Protein AF-A0A843C4X5-F1 (afdb_monomer_lite)

Radius of gyration: 27.53 Å; chains: 1; bounding box: 85×37×79 Å

Secondary structure (DSSP, 8-state):
--HHHHHHHHHHHHHHHHHHHHHHHHTT---HHHHHHHHHHTT-HHHHHHHHHHTT-HHHHHHHHTTS-GGGHHHHHHHHHHHH-HHHHHHHHHHHHHHHTTT-HHHHHHHHHHTT-HHHHHHHHHHTT-HHHHHHHHTTS-HHHHHHHHHHHHHHHHHTT-HHHHHHHHHTTT-HHHHHHHHHHHHHHTS--PPP---SSSHHHHHHHHHHHHHHHHHHHHHHHTT-HHHHHHHHHHHHHHH-

Sequence (244 aa):
MDPWLVFLIIFVFVVIVIVIASLRRKGQKKEPRRAVHTYLEHGDYVSAGRMHLQQKKEEEAASLYFQIPPDKKPLYESMILQQLGAQSAQLFWIKTGRRLERSSPEHAKIAYLLAGAHFDAVKMFIDRNNPTDAIEIVKHIQVSHQESTVRRLSQYAFNRGKYTIAADLLRAIGLVDEGDAILAVAAHEFGAIERPEIAATMYDSVGRQDLVGESQEHRGEQALSQGKIEEAKVAFEEAVKAYD

Structure (mmCIF, N/CA/C/O backbone):
data_AF-A0A843C4X5-F1
#
_entry.id   AF-A0A843C4X5-F1
#
loop_
_atom_site.group_PDB
_atom_site.id
_atom_site.type_symbol
_atom_site.label_atom_id
_atom_site.label_alt_id
_atom_site.label_comp_id
_atom_site.label_asym_id
_atom_site.label_entity_id
_atom_site.label_seq_id
_atom_site.pdbx_PDB_ins_code
_atom_site.Cartn_x
_atom_site.Cartn_y
_atom_site.Cartn_z
_atom_site.occupancy
_atom_site.B_iso_or_equiv
_atom_site.auth_seq_id
_atom_site.auth_comp_id
_atom_site.auth_asym_id
_atom_site.auth_atom_id
_atom_site.pdbx_PDB_model_num
ATOM 1 N N . MET A 1 1 ? 59.024 23.882 -46.337 1.00 59.00 1 MET A N 1
ATOM 2 C CA . MET A 1 1 ? 58.139 23.658 -45.175 1.00 59.00 1 MET A CA 1
ATOM 3 C C . MET A 1 1 ? 58.915 22.840 -44.177 1.00 59.00 1 MET A C 1
ATOM 5 O O . MET A 1 1 ? 59.439 21.805 -44.575 1.00 59.00 1 MET A O 1
ATOM 9 N N . ASP A 1 2 ? 59.006 23.297 -42.931 1.00 73.44 2 ASP A N 1
ATOM 10 C CA . ASP A 1 2 ? 59.652 22.502 -41.895 1.00 73.44 2 ASP A CA 1
ATOM 11 C C . ASP A 1 2 ? 58.880 21.195 -41.675 1.00 73.44 2 ASP A C 1
ATOM 13 O O . ASP A 1 2 ? 57.650 21.228 -41.552 1.00 73.44 2 ASP A O 1
ATOM 17 N N . PRO A 1 3 ? 59.565 20.043 -41.587 1.00 78.12 3 PRO A N 1
ATOM 18 C CA . PRO A 1 3 ? 58.923 18.750 -41.341 1.00 78.12 3 PRO A CA 1
ATOM 19 C C . PRO A 1 3 ? 58.103 18.748 -40.041 1.00 78.12 3 PRO A C 1
ATOM 21 O O . PRO A 1 3 ? 57.139 17.996 -39.906 1.00 78.12 3 PRO A O 1
ATOM 24 N N . TRP A 1 4 ? 58.421 19.657 -39.116 1.00 75.88 4 TRP A N 1
ATOM 25 C CA . TRP A 1 4 ? 57.693 19.835 -37.869 1.00 75.88 4 TRP A CA 1
ATOM 26 C C . TRP A 1 4 ? 56.310 20.477 -38.034 1.00 75.88 4 TRP A C 1
ATOM 28 O O . TRP A 1 4 ? 55.356 20.068 -37.374 1.00 75.88 4 TRP A O 1
ATOM 38 N N . LEU A 1 5 ? 56.158 21.395 -38.991 1.00 78.31 5 LEU A N 1
ATOM 39 C CA . LEU A 1 5 ? 54.857 21.975 -39.340 1.00 78.31 5 LEU A CA 1
ATOM 40 C C . LEU A 1 5 ? 53.936 20.939 -39.995 1.00 78.31 5 LEU A C 1
ATOM 42 O O . LEU A 1 5 ? 52.739 20.913 -39.714 1.00 78.31 5 LEU A O 1
ATOM 46 N N . VAL A 1 6 ? 54.491 20.045 -40.819 1.00 79.69 6 VAL A N 1
ATOM 47 C CA . VAL A 1 6 ? 53.726 18.964 -41.463 1.00 79.69 6 VAL A CA 1
ATOM 48 C C . VAL A 1 6 ? 53.195 17.977 -40.419 1.00 79.69 6 VAL A C 1
ATOM 50 O O . VAL A 1 6 ? 52.027 17.593 -40.473 1.00 79.69 6 VAL A O 1
ATOM 53 N N . PHE A 1 7 ? 54.014 17.621 -39.425 1.00 81.12 7 PHE A N 1
ATOM 54 C CA . PHE A 1 7 ? 53.603 16.727 -38.340 1.00 81.12 7 PHE A CA 1
ATOM 55 C C . PHE A 1 7 ? 52.470 17.324 -37.492 1.00 81.12 7 PHE A C 1
ATOM 57 O O . PHE A 1 7 ? 51.500 16.638 -37.168 1.00 81.12 7 PHE A O 1
ATOM 64 N N . LEU A 1 8 ? 52.554 18.622 -37.190 1.00 84.50 8 LEU A N 1
ATOM 65 C CA . LEU A 1 8 ? 51.557 19.330 -36.386 1.00 84.50 8 LEU A CA 1
ATOM 66 C C . LEU A 1 8 ? 50.198 19.405 -37.105 1.00 84.50 8 LEU A C 1
ATOM 68 O O . LEU A 1 8 ? 49.159 19.162 -36.491 1.00 84.50 8 LEU A O 1
ATOM 72 N N . ILE A 1 9 ? 50.200 19.639 -38.422 1.00 84.38 9 ILE A N 1
ATOM 73 C CA . ILE A 1 9 ? 48.978 19.653 -39.243 1.00 84.38 9 ILE A CA 1
ATOM 74 C C . ILE A 1 9 ? 48.317 18.267 -39.279 1.00 84.38 9 ILE A C 1
ATOM 76 O O . ILE A 1 9 ? 47.102 18.162 -39.100 1.00 84.38 9 ILE A O 1
ATOM 80 N N . ILE A 1 10 ? 49.102 17.198 -39.459 1.00 84.75 10 ILE A N 1
ATOM 81 C CA . ILE A 1 10 ? 48.583 15.821 -39.469 1.00 84.75 10 ILE A CA 1
ATOM 82 C C . ILE A 1 10 ? 47.988 15.461 -38.103 1.00 84.75 10 ILE A C 1
ATOM 84 O O . ILE A 1 10 ? 46.895 14.897 -38.037 1.00 84.75 10 ILE A O 1
ATOM 88 N N . PHE A 1 11 ? 48.661 15.826 -37.011 1.00 85.38 11 PHE A N 1
ATOM 89 C CA . PHE A 1 11 ? 48.185 15.546 -35.658 1.00 85.38 11 PHE A CA 1
ATOM 90 C C . PHE A 1 11 ? 46.842 16.229 -35.366 1.00 85.38 11 PHE A C 1
ATOM 92 O O . PHE A 1 11 ? 45.901 15.579 -34.908 1.00 85.38 11 PHE A O 1
ATOM 99 N N . VAL A 1 12 ? 46.711 17.515 -35.705 1.00 85.38 12 VAL A N 1
ATOM 100 C CA . VAL A 1 12 ? 45.454 18.263 -35.540 1.00 85.38 12 VAL A CA 1
ATOM 101 C C . VAL A 1 12 ? 44.333 17.648 -36.381 1.00 85.38 12 VAL A C 1
ATOM 103 O O . VAL A 1 12 ? 43.220 17.473 -35.885 1.00 85.38 12 VAL A O 1
ATOM 106 N N . PHE A 1 13 ? 44.622 17.247 -37.621 1.00 86.38 13 PHE A N 1
ATOM 107 C CA . PHE A 1 13 ? 43.637 16.607 -38.493 1.00 86.38 13 PHE A CA 1
ATOM 108 C C . PHE A 1 13 ? 43.125 15.276 -37.918 1.00 86.38 13 PHE A C 1
ATOM 110 O O . PHE A 1 13 ? 41.916 15.045 -37.875 1.00 86.38 13 PHE A O 1
ATOM 117 N N . VAL A 1 14 ? 44.018 14.425 -37.403 1.00 87.44 14 VAL A N 1
ATOM 118 C CA . VAL A 1 14 ? 43.645 13.140 -36.786 1.00 87.44 14 VAL A CA 1
ATOM 119 C C . VAL A 1 14 ? 42.785 13.350 -35.539 1.00 87.44 14 VAL A C 1
ATOM 121 O O . VAL A 1 14 ? 41.759 12.684 -35.383 1.00 87.44 14 VAL A O 1
ATOM 124 N N . VAL A 1 15 ? 43.141 14.309 -34.679 1.00 83.88 15 VAL A N 1
ATOM 125 C CA . VAL A 1 15 ? 42.349 14.637 -33.482 1.00 83.88 15 VAL A CA 1
ATOM 126 C C . VAL A 1 15 ? 40.949 15.123 -33.866 1.00 83.88 15 VAL A C 1
ATOM 128 O O . VAL A 1 15 ? 39.963 14.667 -33.287 1.00 83.88 15 VAL A O 1
ATOM 131 N N . ILE A 1 16 ? 40.830 15.977 -34.887 1.00 84.69 16 ILE A N 1
ATOM 132 C CA . ILE A 1 16 ? 39.533 16.460 -35.384 1.00 84.69 16 ILE A CA 1
ATOM 133 C C . ILE A 1 16 ? 38.676 15.301 -35.911 1.00 84.69 16 ILE A C 1
ATOM 135 O O . ILE A 1 16 ? 37.493 15.213 -35.576 1.00 84.69 16 ILE A O 1
ATOM 139 N N . VAL A 1 17 ? 39.255 14.369 -36.675 1.00 84.81 17 VAL A N 1
ATOM 140 C CA . VAL A 1 17 ? 38.532 13.189 -37.183 1.00 84.81 17 VAL A CA 1
ATOM 141 C C . VAL A 1 17 ? 38.032 12.303 -36.036 1.00 84.81 17 VAL A C 1
ATOM 143 O O . VAL A 1 17 ? 36.879 11.865 -36.066 1.00 84.81 17 VAL A O 1
ATOM 146 N N . ILE A 1 18 ? 38.841 12.087 -34.993 1.00 80.12 18 ILE A N 1
ATOM 147 C CA . ILE A 1 18 ? 38.445 11.313 -33.803 1.00 80.12 18 ILE A CA 1
ATOM 148 C C . ILE A 1 18 ? 37.297 12.003 -33.053 1.00 80.12 18 ILE A C 1
ATOM 150 O O . ILE A 1 18 ? 36.329 11.343 -32.663 1.00 80.12 18 ILE A O 1
ATOM 154 N N . VAL A 1 19 ? 37.353 13.328 -32.891 1.00 79.00 19 VAL A N 1
ATOM 155 C CA . VAL A 1 19 ? 36.288 14.109 -32.241 1.00 79.00 19 VAL A CA 1
ATOM 156 C C . VAL A 1 19 ? 34.990 14.053 -33.053 1.00 79.00 19 VAL A C 1
ATOM 158 O O . VAL A 1 19 ? 33.928 13.791 -32.488 1.00 79.00 19 VAL A O 1
ATOM 161 N N . ILE A 1 20 ? 35.050 14.206 -34.379 1.00 75.94 20 ILE A N 1
ATOM 162 C CA . ILE A 1 20 ? 33.871 14.117 -35.257 1.00 75.94 20 ILE A CA 1
ATOM 163 C C . ILE A 1 20 ? 33.274 12.700 -35.243 1.00 75.94 20 ILE A C 1
ATOM 165 O O . ILE A 1 20 ? 32.051 12.546 -35.173 1.00 75.94 20 ILE A O 1
ATOM 169 N N . ALA A 1 21 ? 34.108 11.656 -35.258 1.00 70.81 21 ALA A N 1
ATOM 170 C CA . ALA A 1 21 ? 33.658 10.267 -35.160 1.00 70.81 21 ALA A CA 1
ATOM 171 C C . ALA A 1 21 ? 33.003 9.961 -33.798 1.00 70.81 21 ALA A C 1
ATOM 173 O O . ALA A 1 21 ? 31.968 9.289 -33.737 1.00 70.81 21 ALA A O 1
ATOM 174 N N . SER A 1 22 ? 33.558 10.508 -32.712 1.00 64.75 22 SER A N 1
ATOM 175 C CA . SER A 1 22 ? 33.000 10.440 -31.354 1.00 64.75 22 SER A CA 1
ATOM 176 C C . SER A 1 22 ? 31.642 11.148 -31.249 1.00 64.75 22 SER A C 1
ATOM 178 O O . SER A 1 22 ? 30.686 10.595 -30.697 1.00 64.75 22 SER A O 1
ATOM 180 N N . LEU A 1 23 ? 31.509 12.331 -31.858 1.00 62.78 23 LEU A N 1
ATOM 181 C CA . LEU A 1 23 ? 30.259 13.095 -31.888 1.00 62.78 23 LEU A CA 1
ATOM 182 C C . LEU A 1 23 ? 29.176 12.409 -32.736 1.00 62.78 23 LEU A C 1
ATOM 184 O O . LEU A 1 23 ? 28.024 12.341 -32.307 1.00 62.78 23 LEU A O 1
ATOM 188 N N . ARG A 1 24 ? 29.527 11.817 -33.888 1.00 57.19 24 ARG A N 1
ATOM 189 C CA . ARG A 1 24 ? 28.572 11.060 -34.724 1.00 57.19 24 ARG A CA 1
ATOM 190 C C . ARG A 1 24 ? 28.055 9.786 -34.050 1.00 57.19 24 ARG A C 1
ATOM 192 O O . ARG A 1 24 ? 26.882 9.460 -34.217 1.00 57.19 24 ARG A O 1
ATOM 199 N N . ARG A 1 25 ? 28.867 9.096 -33.238 1.00 53.56 25 ARG A N 1
ATOM 200 C CA . ARG A 1 25 ? 28.409 7.923 -32.462 1.00 53.56 25 ARG A CA 1
ATOM 201 C C . ARG A 1 25 ? 27.379 8.271 -31.383 1.00 53.56 25 ARG A C 1
ATOM 203 O O . ARG A 1 25 ? 26.537 7.433 -31.074 1.00 53.56 25 ARG A O 1
ATOM 210 N N . LYS A 1 26 ? 27.378 9.498 -30.846 1.00 51.16 26 LYS A N 1
ATOM 211 C CA . LYS A 1 26 ? 26.357 9.935 -29.873 1.00 51.16 26 LYS A CA 1
ATOM 212 C C . LYS A 1 26 ? 24.967 10.147 -30.495 1.00 51.16 26 LYS A C 1
ATOM 214 O O . LYS A 1 26 ? 23.981 10.085 -29.765 1.00 51.16 26 LYS A O 1
ATOM 219 N N . GLY A 1 27 ? 24.873 10.344 -31.814 1.00 45.62 27 GLY A N 1
ATOM 220 C CA . GLY A 1 27 ? 23.618 10.619 -32.529 1.00 45.62 27 GLY A CA 1
ATOM 221 C C . GLY A 1 27 ? 22.775 9.395 -32.915 1.00 45.62 27 GLY A C 1
ATOM 222 O O . GLY A 1 27 ? 21.656 9.565 -33.382 1.00 45.62 27 GLY A O 1
ATOM 223 N N . GLN A 1 28 ? 23.265 8.164 -32.718 1.00 42.19 28 GLN A N 1
ATOM 224 C CA . GLN A 1 28 ? 22.546 6.923 -33.066 1.00 42.19 28 GLN A CA 1
ATOM 225 C C . GLN A 1 28 ? 21.821 6.257 -31.881 1.00 42.19 28 GLN A C 1
ATOM 227 O O . GLN A 1 28 ? 21.560 5.053 -31.898 1.00 42.19 28 GLN A O 1
ATOM 232 N N . LYS A 1 29 ? 21.436 7.009 -30.844 1.00 48.75 29 LYS A N 1
ATOM 233 C CA . LYS A 1 29 ? 20.440 6.509 -29.883 1.00 48.75 29 LYS A CA 1
ATOM 234 C C . LYS A 1 29 ? 19.069 6.521 -30.565 1.00 48.75 29 LYS A C 1
ATOM 236 O O . LYS A 1 29 ? 18.364 7.523 -30.500 1.00 48.75 29 LYS A O 1
ATOM 241 N N . LYS A 1 30 ? 18.713 5.425 -31.252 1.00 51.03 30 LYS A N 1
ATOM 242 C CA . LYS A 1 30 ? 17.341 5.181 -31.732 1.00 51.03 30 LYS A CA 1
ATOM 243 C C . LYS A 1 30 ? 16.366 5.525 -30.604 1.00 51.03 30 LYS A C 1
ATOM 245 O O . LYS A 1 30 ? 16.549 5.081 -29.472 1.00 51.03 30 LYS A O 1
ATOM 250 N N . GLU A 1 31 ? 15.389 6.368 -30.920 1.00 55.12 31 GLU A N 1
ATOM 251 C CA . GLU A 1 31 ? 14.500 7.010 -29.955 1.00 55.12 31 GLU A CA 1
ATOM 252 C C . GLU A 1 31 ? 13.875 5.990 -28.986 1.00 55.12 31 GLU A C 1
ATOM 254 O O . GLU A 1 31 ? 13.089 5.141 -29.417 1.00 55.12 31 GLU A O 1
ATOM 259 N N . PRO A 1 32 ? 14.148 6.078 -27.672 1.00 58.75 32 PRO A N 1
ATOM 260 C CA . PRO A 1 32 ? 13.646 5.113 -26.694 1.00 58.75 32 PRO A CA 1
ATOM 261 C C . PRO A 1 32 ? 12.110 5.089 -26.598 1.00 58.75 32 PRO A C 1
ATOM 263 O O . PRO A 1 32 ? 11.539 4.103 -26.147 1.00 58.75 32 PRO A O 1
ATOM 266 N N . ARG A 1 33 ? 11.424 6.141 -27.069 1.00 60.81 33 ARG A N 1
ATOM 267 C CA . ARG A 1 33 ? 9.955 6.196 -27.142 1.00 60.81 33 ARG A CA 1
ATOM 268 C C . ARG A 1 33 ? 9.370 5.219 -28.166 1.00 60.81 33 ARG A C 1
ATOM 270 O O . ARG A 1 33 ? 8.339 4.620 -27.884 1.00 60.81 33 ARG A O 1
ATOM 277 N N . ARG A 1 34 ? 10.032 5.020 -29.317 1.00 62.72 34 ARG A N 1
ATOM 278 C CA . ARG A 1 34 ? 9.557 4.071 -30.341 1.00 62.72 34 ARG A CA 1
ATOM 279 C C . ARG A 1 34 ? 9.656 2.629 -29.848 1.00 62.72 34 ARG A C 1
ATOM 281 O O . ARG A 1 34 ? 8.754 1.848 -30.095 1.00 62.72 34 ARG A O 1
ATOM 288 N N . ALA A 1 35 ? 10.707 2.311 -29.092 1.00 72.50 35 ALA A N 1
ATOM 289 C CA . ALA A 1 35 ? 10.921 0.972 -28.553 1.00 72.50 35 ALA A CA 1
ATOM 290 C C . ALA A 1 35 ? 9.865 0.568 -27.507 1.00 72.50 35 ALA A C 1
ATOM 292 O O . ALA A 1 35 ? 9.351 -0.542 -27.578 1.00 72.50 35 ALA A O 1
ATOM 293 N N . VAL A 1 36 ? 9.490 1.467 -26.583 1.00 79.88 36 VAL A N 1
ATOM 294 C CA . VAL A 1 36 ? 8.411 1.195 -25.611 1.00 79.88 36 VAL A CA 1
ATOM 295 C C . VAL A 1 36 ? 7.094 0.910 -26.327 1.00 79.88 36 VAL A C 1
ATOM 297 O O . VAL A 1 36 ? 6.433 -0.071 -26.004 1.00 79.88 36 VAL A O 1
ATOM 300 N N . HIS A 1 37 ? 6.732 1.731 -27.317 1.00 82.44 37 HIS A N 1
ATOM 301 C CA . HIS A 1 37 ? 5.489 1.544 -28.065 1.00 82.44 37 HIS A CA 1
ATOM 302 C C . HIS A 1 37 ? 5.439 0.173 -28.746 1.00 82.44 37 HIS A C 1
ATOM 304 O O . HIS A 1 37 ? 4.457 -0.543 -28.590 1.00 82.44 37 HIS A O 1
ATOM 310 N N . THR A 1 38 ? 6.536 -0.241 -29.385 1.00 84.06 38 THR A N 1
ATOM 311 C CA . THR A 1 38 ? 6.641 -1.569 -29.998 1.00 84.06 38 THR A CA 1
ATOM 312 C C . THR A 1 38 ? 6.465 -2.698 -28.978 1.00 84.06 38 THR A C 1
ATOM 314 O O . THR A 1 38 ? 5.753 -3.654 -29.263 1.00 84.06 38 THR A O 1
ATOM 317 N N . TYR A 1 39 ? 7.052 -2.609 -27.778 1.00 86.94 39 TYR A N 1
ATOM 318 C CA . TYR A 1 39 ? 6.838 -3.633 -26.743 1.00 86.94 39 TYR A CA 1
ATOM 319 C C . TYR A 1 39 ? 5.375 -3.713 -26.297 1.00 86.94 39 TYR A C 1
ATOM 321 O O . TYR A 1 39 ? 4.844 -4.810 -26.133 1.00 86.94 39 TYR A O 1
ATOM 329 N N . LEU A 1 40 ? 4.706 -2.567 -26.155 1.00 87.75 40 LEU A N 1
ATOM 330 C CA . LEU A 1 40 ? 3.290 -2.518 -25.790 1.00 87.75 40 LEU A CA 1
ATOM 331 C C . LEU A 1 40 ? 2.387 -3.100 -26.884 1.00 87.75 40 LEU A C 1
ATOM 333 O O . LEU A 1 40 ? 1.474 -3.854 -26.558 1.00 87.75 40 LEU A O 1
ATOM 337 N N . GLU A 1 41 ? 2.673 -2.831 -28.161 1.00 87.38 41 GLU A N 1
ATOM 338 C CA . GLU A 1 41 ? 1.954 -3.435 -29.297 1.00 87.38 41 GLU A CA 1
ATOM 339 C C . GLU A 1 41 ? 2.046 -4.968 -29.296 1.00 87.38 41 GLU A C 1
ATOM 341 O O . GLU A 1 41 ? 1.084 -5.649 -29.639 1.00 87.38 41 GLU A O 1
ATOM 346 N N . HIS A 1 42 ? 3.183 -5.518 -28.863 1.00 87.88 42 HIS A N 1
ATOM 347 C CA . HIS A 1 42 ? 3.398 -6.965 -28.763 1.00 87.88 42 HIS A CA 1
ATOM 348 C C . HIS A 1 42 ? 2.951 -7.549 -27.409 1.00 87.88 42 HIS A C 1
ATOM 350 O O . HIS A 1 42 ? 3.126 -8.742 -27.159 1.00 87.88 42 HIS A O 1
ATOM 356 N N . GLY A 1 43 ? 2.381 -6.733 -26.515 1.00 86.75 43 GLY A N 1
ATOM 357 C CA . GLY A 1 43 ? 1.940 -7.165 -25.187 1.00 86.75 43 GLY A CA 1
ATOM 358 C C . GLY A 1 43 ? 3.080 -7.584 -24.248 1.00 86.75 43 GLY A C 1
ATOM 359 O O . GLY A 1 43 ? 2.839 -8.364 -23.315 1.00 86.75 43 GLY A O 1
ATOM 360 N N . ASP A 1 44 ? 4.299 -7.092 -24.492 1.00 91.44 44 ASP A N 1
ATOM 361 C CA . ASP A 1 44 ? 5.483 -7.271 -23.648 1.00 91.44 44 ASP A CA 1
ATOM 362 C C . ASP A 1 44 ? 5.601 -6.122 -22.634 1.00 91.44 44 ASP A C 1
ATOM 364 O O . ASP A 1 44 ? 6.418 -5.199 -22.732 1.00 91.44 44 ASP A O 1
ATOM 368 N N . TYR A 1 45 ? 4.738 -6.186 -21.624 1.00 93.06 45 TYR A N 1
ATOM 369 C CA . TYR A 1 45 ? 4.689 -5.197 -20.551 1.00 93.06 45 TYR A CA 1
ATOM 370 C C . TYR A 1 45 ? 5.963 -5.186 -19.701 1.00 93.06 45 TYR A C 1
ATOM 372 O O . TYR A 1 45 ? 6.346 -4.138 -19.190 1.00 93.06 45 TYR A O 1
ATOM 380 N N . VAL A 1 46 ? 6.649 -6.325 -19.563 1.00 92.75 46 VAL A N 1
ATOM 381 C CA . VAL A 1 46 ? 7.857 -6.452 -18.735 1.00 92.75 46 VAL A CA 1
ATOM 382 C C . VAL A 1 46 ? 9.001 -5.644 -19.342 1.00 92.75 46 VAL A C 1
ATOM 384 O O . VAL A 1 46 ? 9.635 -4.848 -18.641 1.00 92.75 46 VAL A O 1
ATOM 387 N N . SER A 1 47 ? 9.236 -5.790 -20.648 1.00 92.00 47 SER A N 1
ATOM 388 C CA . SER A 1 47 ? 10.263 -5.014 -21.349 1.00 92.00 47 SER A CA 1
ATOM 389 C C . SER A 1 47 ? 9.927 -3.525 -21.380 1.00 92.00 47 SER A C 1
ATOM 391 O O . SER A 1 47 ? 10.809 -2.695 -21.136 1.00 92.00 47 SER A O 1
ATOM 393 N N . ALA A 1 48 ? 8.655 -3.172 -21.600 1.00 93.19 48 ALA A N 1
ATOM 394 C CA . ALA A 1 48 ? 8.196 -1.784 -21.541 1.00 93.19 48 ALA A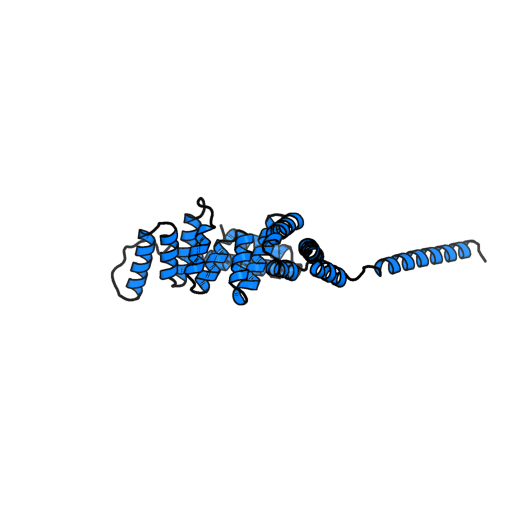 CA 1
ATOM 395 C C . ALA A 1 48 ? 8.430 -1.156 -20.152 1.00 93.19 48 ALA A C 1
ATOM 397 O O . ALA A 1 48 ? 9.032 -0.085 -20.051 1.00 93.19 48 ALA A O 1
ATOM 398 N N . GLY A 1 49 ? 8.037 -1.845 -19.077 1.00 92.75 49 GLY A N 1
ATOM 399 C CA . GLY A 1 49 ? 8.237 -1.390 -17.698 1.00 92.75 49 GLY A CA 1
ATOM 400 C C . GLY A 1 49 ? 9.707 -1.230 -17.330 1.00 92.75 49 GLY A C 1
ATOM 401 O O . GLY A 1 49 ? 10.110 -0.186 -16.816 1.00 92.75 49 GLY A O 1
ATOM 402 N N . ARG A 1 50 ? 10.549 -2.211 -17.682 1.00 93.12 50 ARG A N 1
ATOM 403 C CA . ARG A 1 50 ? 12.004 -2.123 -17.477 1.00 93.12 50 ARG A CA 1
ATOM 404 C C . ARG A 1 50 ? 12.590 -0.904 -18.184 1.00 93.12 50 ARG A C 1
ATOM 406 O O . ARG A 1 50 ? 13.434 -0.205 -17.625 1.00 93.12 50 ARG A O 1
ATOM 413 N N . MET A 1 51 ? 12.131 -0.627 -19.401 1.00 91.62 51 MET A N 1
ATOM 414 C CA . MET A 1 51 ? 12.589 0.518 -20.177 1.00 91.62 51 MET A CA 1
ATOM 415 C C . MET A 1 51 ? 12.145 1.856 -19.563 1.00 91.62 51 MET A C 1
ATOM 417 O O . MET A 1 51 ? 12.917 2.818 -19.596 1.00 91.62 51 MET A O 1
ATOM 421 N N . HIS A 1 52 ? 10.952 1.923 -18.963 1.00 93.06 52 HIS A N 1
ATOM 422 C CA . HIS A 1 52 ? 10.515 3.079 -18.176 1.00 93.06 52 HIS A CA 1
ATOM 423 C C . HIS A 1 52 ? 11.387 3.289 -16.932 1.00 93.06 52 HIS A C 1
ATOM 425 O O . HIS A 1 52 ? 11.901 4.392 -16.732 1.00 93.06 52 HIS A O 1
ATOM 431 N N . LEU A 1 53 ? 11.658 2.236 -16.157 1.00 91.31 53 LEU A N 1
ATOM 432 C CA . LEU A 1 53 ? 12.535 2.328 -14.985 1.00 91.31 53 LEU A CA 1
ATOM 433 C C . LEU A 1 53 ? 13.955 2.786 -15.350 1.00 91.31 53 LEU A C 1
ATOM 435 O O . LEU A 1 53 ? 14.505 3.677 -14.707 1.00 91.31 53 LEU A O 1
ATOM 439 N N . GLN A 1 54 ? 14.531 2.263 -16.437 1.00 89.38 54 GLN A N 1
ATOM 440 C CA . GLN A 1 54 ? 15.844 2.704 -16.935 1.00 89.38 54 GLN A CA 1
ATOM 441 C C . GLN A 1 54 ? 15.866 4.184 -17.349 1.00 89.38 54 GLN A C 1
ATOM 443 O O . GLN A 1 54 ? 16.907 4.837 -17.274 1.00 89.38 54 GLN A O 1
ATOM 448 N N . GLN A 1 55 ? 14.724 4.726 -17.776 1.00 89.12 55 GLN A N 1
ATOM 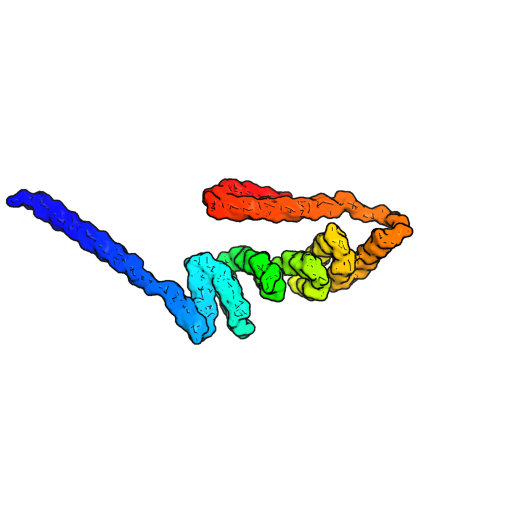449 C CA . GLN A 1 55 ? 14.551 6.145 -18.095 1.00 89.12 55 GLN A CA 1
ATOM 450 C C . GLN A 1 55 ? 14.216 7.007 -16.871 1.00 89.12 55 GLN A C 1
ATOM 452 O O . GLN A 1 55 ? 13.979 8.201 -17.045 1.00 89.12 55 GLN A O 1
ATOM 457 N N . LYS A 1 56 ? 14.190 6.429 -15.659 1.00 87.94 56 LYS A N 1
ATOM 458 C CA . LYS A 1 56 ? 13.723 7.081 -14.423 1.00 87.94 56 LYS A CA 1
ATOM 459 C C . LYS A 1 56 ? 12.283 7.601 -14.525 1.00 87.94 56 LYS A C 1
ATOM 461 O O . LYS A 1 56 ? 11.922 8.601 -13.916 1.00 87.94 56 LYS A O 1
ATOM 466 N N . LYS A 1 57 ? 11.469 6.915 -15.325 1.00 91.25 57 LYS A N 1
ATOM 467 C CA . LYS A 1 57 ? 10.047 7.184 -15.554 1.00 91.25 57 LYS A CA 1
ATOM 468 C C . LYS A 1 57 ? 9.203 6.271 -14.679 1.00 91.25 57 LYS A C 1
ATOM 470 O O . LYS A 1 57 ? 8.548 5.346 -15.155 1.00 91.25 57 LYS A O 1
ATOM 475 N N . GLU A 1 58 ? 9.325 6.472 -13.372 1.00 89.69 58 GLU A N 1
ATOM 476 C CA . GLU A 1 58 ? 8.663 5.628 -12.375 1.00 89.69 58 GLU A CA 1
ATOM 477 C C . GLU A 1 58 ? 7.139 5.752 -12.455 1.00 89.69 58 GLU A C 1
ATOM 479 O O . GLU A 1 58 ? 6.435 4.762 -12.278 1.00 89.69 58 GLU A O 1
ATOM 484 N N . GLU A 1 59 ? 6.618 6.935 -12.790 1.00 92.12 59 GLU A N 1
ATOM 485 C CA . GLU A 1 59 ? 5.174 7.158 -12.902 1.00 92.12 59 GLU A CA 1
ATOM 486 C C . GLU A 1 59 ? 4.568 6.359 -14.054 1.00 92.12 59 GLU A C 1
ATOM 488 O O . GLU A 1 59 ? 3.527 5.721 -13.894 1.00 92.12 59 GLU A O 1
ATOM 493 N N . GLU A 1 60 ? 5.235 6.351 -15.206 1.00 93.56 60 GLU A N 1
ATOM 494 C CA . GLU A 1 60 ? 4.800 5.582 -16.365 1.00 93.56 60 GLU A CA 1
ATOM 495 C C . GLU A 1 60 ? 4.971 4.075 -16.139 1.00 93.56 60 GLU A C 1
ATOM 497 O O . GLU A 1 60 ? 4.086 3.305 -16.509 1.00 93.56 60 GLU A O 1
ATOM 502 N N . ALA A 1 61 ? 6.048 3.647 -15.467 1.00 93.81 61 ALA A N 1
ATOM 503 C CA . ALA A 1 61 ? 6.222 2.250 -15.066 1.00 93.81 61 ALA A CA 1
ATOM 504 C C . ALA A 1 61 ? 5.115 1.786 -14.101 1.00 93.81 61 ALA A C 1
ATOM 506 O O . ALA A 1 61 ? 4.600 0.677 -14.234 1.00 93.81 61 ALA A O 1
ATOM 507 N N . ALA A 1 62 ? 4.724 2.622 -13.141 1.00 94.19 62 ALA A N 1
ATOM 508 C CA . ALA A 1 62 ? 3.649 2.305 -12.207 1.00 94.19 62 ALA A CA 1
ATOM 509 C C . ALA A 1 62 ? 2.285 2.283 -12.906 1.00 94.19 62 ALA A C 1
ATOM 511 O O . ALA A 1 62 ? 1.500 1.355 -12.726 1.00 94.19 62 ALA A O 1
ATOM 512 N N . SER A 1 63 ? 2.023 3.273 -13.763 1.00 93.88 63 SER A N 1
ATOM 513 C CA . SER A 1 63 ? 0.777 3.371 -14.531 1.00 93.88 63 SER A CA 1
ATOM 514 C C . SER A 1 63 ? 0.579 2.173 -15.455 1.00 93.88 63 SER A C 1
ATOM 516 O O . SER A 1 63 ? -0.553 1.726 -15.647 1.00 93.88 63 SER A O 1
ATOM 518 N N . LEU A 1 64 ? 1.676 1.627 -15.992 1.00 94.69 64 LEU A N 1
ATOM 519 C CA . LEU A 1 64 ? 1.633 0.455 -16.851 1.00 94.69 64 LEU A CA 1
ATOM 520 C C . LEU A 1 64 ? 1.011 -0.747 -16.140 1.00 94.69 64 LEU A C 1
ATOM 522 O O . LEU A 1 64 ? 0.198 -1.427 -16.750 1.00 94.69 64 LEU A O 1
ATOM 526 N N . TYR A 1 65 ? 1.323 -0.967 -14.857 1.00 96.56 65 TYR A N 1
ATOM 527 C CA . TYR A 1 65 ? 0.846 -2.114 -14.075 1.00 96.56 65 TYR A CA 1
ATOM 528 C C . TYR A 1 65 ? -0.684 -2.261 -14.073 1.00 96.56 65 TYR A C 1
ATOM 530 O O . TYR A 1 65 ? -1.212 -3.368 -14.188 1.00 96.56 65 TYR A O 1
ATOM 538 N N . PHE A 1 66 ? -1.407 -1.142 -14.012 1.00 95.12 66 PHE A N 1
ATOM 539 C CA . PHE A 1 66 ? -2.872 -1.133 -14.010 1.00 95.12 66 PHE A CA 1
ATOM 540 C C . PHE A 1 66 ? -3.490 -1.446 -15.381 1.00 95.12 66 PHE A C 1
ATOM 542 O O . PHE A 1 66 ? -4.686 -1.707 -15.465 1.00 95.12 66 PHE A O 1
ATOM 549 N N . GLN A 1 67 ? -2.683 -1.463 -16.444 1.00 92.69 67 GLN A N 1
ATOM 550 C CA . GLN A 1 67 ? -3.085 -1.837 -17.804 1.00 92.69 67 GLN A CA 1
ATOM 551 C C . GLN A 1 67 ? -2.726 -3.296 -18.136 1.00 92.69 67 GLN A C 1
ATOM 553 O O . GLN A 1 67 ? -3.127 -3.806 -19.182 1.00 92.69 67 GLN A O 1
ATOM 558 N N . ILE A 1 68 ? -1.956 -3.970 -17.272 1.00 93.56 68 ILE A N 1
ATOM 559 C CA . ILE A 1 68 ? -1.470 -5.332 -17.508 1.00 93.56 68 ILE A CA 1
ATOM 560 C C . ILE A 1 68 ? -2.595 -6.347 -17.241 1.00 93.56 68 ILE A C 1
ATOM 562 O O . ILE A 1 68 ? -3.231 -6.290 -16.181 1.00 93.56 68 ILE A O 1
ATOM 566 N N . PRO A 1 69 ? -2.805 -7.321 -18.146 1.00 92.94 69 PRO A N 1
ATOM 567 C CA . PRO A 1 69 ? -3.670 -8.471 -17.900 1.00 92.94 69 PRO A CA 1
ATOM 568 C C . PRO A 1 69 ? -3.303 -9.222 -16.604 1.00 92.94 69 PRO A C 1
ATOM 570 O O . PRO A 1 69 ? -2.113 -9.363 -16.307 1.00 92.94 69 PRO A O 1
ATOM 573 N N . PRO A 1 70 ? -4.275 -9.728 -15.819 1.00 92.88 70 PRO A N 1
ATOM 574 C CA . PRO A 1 70 ? -4.004 -10.346 -14.516 1.00 92.88 70 PRO A CA 1
ATOM 575 C C . PRO A 1 70 ? -2.956 -11.469 -14.535 1.00 92.88 70 PRO A C 1
ATOM 577 O O . PRO A 1 70 ? -2.141 -11.556 -13.622 1.00 92.88 70 PRO A O 1
ATOM 580 N N . ASP A 1 71 ? -2.925 -12.279 -15.593 1.00 92.50 71 ASP A N 1
ATOM 581 C CA . ASP A 1 71 ? -1.985 -13.390 -15.791 1.00 92.50 71 ASP A CA 1
ATOM 582 C C . ASP A 1 71 ? -0.522 -12.937 -15.936 1.00 92.50 71 ASP A C 1
ATOM 584 O O . ASP A 1 71 ? 0.401 -13.694 -15.636 1.00 92.50 71 ASP A O 1
ATOM 588 N N . LYS A 1 72 ? -0.293 -11.686 -16.348 1.00 91.19 72 LYS A N 1
ATOM 589 C CA . LYS A 1 72 ? 1.046 -11.118 -16.562 1.00 91.19 72 LYS A CA 1
ATOM 590 C C . LYS A 1 72 ? 1.539 -10.251 -15.399 1.00 91.19 72 LYS A C 1
ATOM 592 O O . LYS A 1 72 ? 2.721 -9.900 -15.373 1.00 91.19 72 LYS A O 1
ATOM 597 N N . LYS A 1 73 ? 0.678 -9.914 -14.432 1.00 94.75 73 LYS A N 1
ATOM 598 C CA . LYS A 1 73 ? 1.032 -9.067 -13.276 1.00 94.75 73 LYS A CA 1
ATOM 599 C C . LYS A 1 73 ? 2.161 -9.644 -12.407 1.00 94.75 73 LYS A C 1
ATOM 601 O O . LYS A 1 73 ? 3.121 -8.905 -12.182 1.00 94.75 73 LYS A O 1
ATOM 606 N N . PRO A 1 74 ? 2.178 -10.947 -12.052 1.00 96.06 74 PRO A N 1
ATOM 607 C CA . PRO A 1 74 ? 3.251 -11.503 -11.219 1.00 96.06 74 PRO A CA 1
ATOM 608 C C . PRO A 1 74 ? 4.647 -11.389 -11.851 1.00 96.06 74 PRO A C 1
ATOM 610 O O . PRO A 1 74 ? 5.644 -11.159 -11.164 1.00 96.06 74 PRO A O 1
ATOM 613 N N . LEU A 1 75 ? 4.734 -11.509 -13.183 1.00 94.56 75 LEU A N 1
ATOM 614 C CA . LEU A 1 75 ? 5.991 -11.328 -13.917 1.00 94.56 75 LEU A CA 1
ATOM 615 C C . LEU A 1 75 ? 6.467 -9.874 -13.863 1.00 94.56 75 LEU A C 1
ATOM 617 O O . LEU A 1 75 ? 7.665 -9.613 -13.742 1.00 94.56 75 LEU A O 1
ATOM 621 N N . TYR A 1 76 ? 5.531 -8.928 -13.931 1.00 95.81 76 TYR A N 1
ATOM 622 C CA . TYR A 1 76 ? 5.836 -7.511 -13.810 1.00 95.81 76 TYR A CA 1
ATOM 623 C C . TYR A 1 76 ? 6.300 -7.149 -12.398 1.00 95.81 76 TYR A C 1
ATOM 625 O O . TYR A 1 76 ? 7.330 -6.500 -12.246 1.00 95.81 76 TYR A O 1
ATOM 633 N N . GLU A 1 77 ? 5.598 -7.620 -11.368 1.00 96.00 77 GLU A N 1
ATOM 634 C CA . GLU A 1 77 ? 5.974 -7.434 -9.960 1.00 96.00 77 GLU A CA 1
ATOM 635 C C . GLU A 1 77 ? 7.375 -7.988 -9.679 1.00 96.00 77 GLU A C 1
ATOM 637 O O . GLU A 1 77 ? 8.219 -7.299 -9.104 1.00 96.00 77 GLU A O 1
ATOM 642 N N . SER A 1 78 ? 7.659 -9.195 -10.179 1.00 95.31 78 SER A N 1
ATOM 643 C CA . SER A 1 78 ? 8.986 -9.814 -10.084 1.00 95.31 78 SER A CA 1
ATOM 644 C C . SER A 1 78 ? 10.058 -8.967 -10.771 1.00 95.31 78 SER A C 1
ATOM 646 O O . SER A 1 78 ? 11.162 -8.823 -10.250 1.00 95.31 78 SER A O 1
ATOM 648 N N . MET A 1 79 ? 9.742 -8.371 -11.925 1.00 96.19 79 MET A N 1
ATOM 649 C CA . MET A 1 79 ? 10.656 -7.468 -12.626 1.00 96.19 79 MET A CA 1
ATOM 650 C C . MET A 1 79 ? 10.934 -6.194 -11.822 1.00 96.19 79 MET A C 1
ATOM 652 O O . MET A 1 79 ? 12.100 -5.816 -11.711 1.00 96.19 79 MET A O 1
ATOM 656 N N . ILE A 1 80 ? 9.914 -5.562 -11.228 1.00 95.31 80 ILE A N 1
ATOM 657 C CA . ILE A 1 80 ? 10.096 -4.387 -10.360 1.00 95.31 80 ILE A CA 1
ATOM 658 C C . ILE A 1 80 ? 11.024 -4.741 -9.190 1.00 95.31 80 ILE A C 1
ATOM 660 O O . ILE A 1 80 ? 11.998 -4.029 -8.936 1.00 95.31 80 ILE A O 1
ATOM 664 N N . LEU A 1 81 ? 10.773 -5.878 -8.533 1.00 93.38 81 LEU A N 1
ATOM 665 C CA . LEU A 1 81 ? 11.582 -6.356 -7.413 1.00 93.38 81 LEU A CA 1
ATOM 666 C C . LEU A 1 81 ? 13.041 -6.614 -7.818 1.00 93.38 81 LEU A C 1
ATOM 668 O O . LEU A 1 81 ? 13.956 -6.192 -7.115 1.00 93.38 81 LEU A O 1
ATOM 672 N N . GLN A 1 82 ? 13.273 -7.269 -8.957 1.00 93.44 82 GLN A N 1
ATOM 673 C CA . GLN A 1 82 ? 14.621 -7.550 -9.466 1.00 93.44 82 GLN A CA 1
ATOM 674 C C . GLN A 1 82 ? 15.373 -6.281 -9.882 1.00 93.44 82 GLN A C 1
ATOM 676 O O . GLN A 1 82 ? 16.583 -6.193 -9.688 1.00 93.44 82 GLN A O 1
ATOM 681 N N . GLN A 1 83 ? 14.676 -5.311 -10.475 1.00 92.00 83 GLN A N 1
ATOM 682 C CA . GLN A 1 83 ? 15.297 -4.112 -11.032 1.00 92.00 83 GLN A CA 1
ATOM 683 C C . GLN A 1 83 ? 15.625 -3.065 -9.960 1.00 92.00 83 GLN A C 1
ATOM 685 O O . GLN A 1 83 ? 16.612 -2.343 -10.109 1.00 92.00 83 GLN A O 1
ATOM 690 N N . LEU A 1 84 ? 14.795 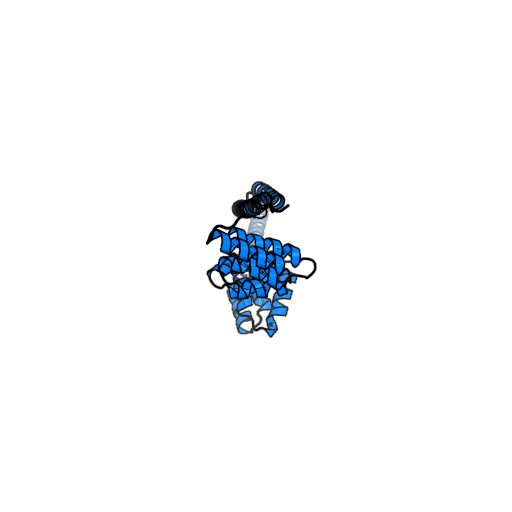-2.958 -8.917 1.00 88.44 84 LEU A N 1
ATOM 691 C CA . LEU A 1 84 ? 14.919 -1.936 -7.872 1.00 88.44 84 LEU A CA 1
ATOM 692 C C . LEU A 1 84 ? 15.458 -2.492 -6.542 1.00 88.44 84 LEU A C 1
ATOM 694 O O . LEU A 1 84 ? 16.045 -1.744 -5.760 1.00 88.44 84 LEU A O 1
ATOM 698 N N . GLY A 1 85 ? 15.284 -3.790 -6.285 1.00 88.75 85 GLY A N 1
ATOM 699 C CA . GLY A 1 85 ? 15.493 -4.407 -4.974 1.00 88.75 85 GLY A CA 1
ATOM 700 C C . GLY A 1 85 ? 14.287 -4.227 -4.044 1.00 88.75 85 GLY A C 1
ATOM 701 O O . GLY A 1 85 ? 13.428 -3.381 -4.281 1.00 88.75 85 GLY A O 1
ATOM 702 N N . ALA A 1 86 ? 14.218 -5.023 -2.971 1.00 84.19 86 ALA A N 1
ATOM 703 C CA . ALA A 1 86 ? 13.049 -5.098 -2.083 1.00 84.19 86 ALA A CA 1
ATOM 704 C C . ALA A 1 86 ? 12.624 -3.743 -1.493 1.00 84.19 86 ALA A C 1
ATOM 706 O O . ALA A 1 86 ? 11.470 -3.347 -1.637 1.00 84.19 86 ALA A O 1
ATOM 707 N N . GLN A 1 87 ? 13.560 -3.004 -0.893 1.00 83.12 87 GLN A N 1
ATOM 708 C CA . GLN A 1 87 ? 13.264 -1.718 -0.251 1.00 83.12 87 GLN A CA 1
ATOM 709 C C . GLN A 1 87 ? 12.817 -0.653 -1.262 1.00 83.12 87 GLN A C 1
ATOM 711 O O . GLN A 1 87 ? 11.827 0.043 -1.052 1.00 83.12 87 GLN A O 1
ATOM 716 N N . SER A 1 88 ? 13.503 -0.544 -2.399 1.00 83.88 88 SER A N 1
ATOM 717 C CA . SER A 1 88 ? 13.159 0.450 -3.419 1.00 83.88 88 SER A CA 1
ATOM 718 C C . SER A 1 88 ? 11.868 0.091 -4.162 1.00 83.88 88 SER A C 1
ATOM 720 O O . SER A 1 88 ? 11.123 0.989 -4.538 1.00 83.88 88 SER A O 1
ATOM 722 N N . ALA A 1 89 ? 11.570 -1.201 -4.347 1.00 87.88 89 ALA A N 1
ATOM 723 C CA . ALA A 1 89 ? 10.292 -1.665 -4.889 1.00 87.88 89 ALA A CA 1
ATOM 724 C C . ALA A 1 89 ? 9.130 -1.347 -3.937 1.00 87.88 89 ALA A C 1
ATOM 726 O O . ALA A 1 89 ? 8.084 -0.878 -4.380 1.00 87.88 89 ALA A O 1
ATOM 727 N N . GLN A 1 90 ? 9.329 -1.529 -2.629 1.00 89.31 90 GLN A N 1
ATOM 728 C CA . GLN A 1 90 ? 8.361 -1.110 -1.619 1.00 89.31 90 GLN A CA 1
ATOM 729 C C . GLN A 1 90 ? 8.099 0.402 -1.699 1.00 89.31 90 GLN A C 1
ATOM 731 O O . GLN A 1 90 ? 6.954 0.823 -1.849 1.00 89.31 90 GLN A O 1
ATOM 736 N N . LEU A 1 91 ? 9.148 1.229 -1.689 1.00 87.38 91 LEU A N 1
ATOM 737 C CA . LEU A 1 91 ? 9.000 2.685 -1.803 1.00 87.38 91 LEU A CA 1
ATOM 738 C C . LEU A 1 91 ? 8.339 3.112 -3.122 1.00 87.38 91 LEU A C 1
ATOM 740 O O . LEU A 1 91 ? 7.508 4.020 -3.129 1.00 87.38 91 LEU A O 1
ATOM 744 N N . PHE A 1 92 ? 8.670 2.448 -4.229 1.00 90.69 92 PHE A N 1
ATOM 745 C CA . PHE A 1 92 ? 8.046 2.671 -5.533 1.00 90.69 92 PHE A CA 1
ATOM 746 C C . PHE A 1 92 ? 6.520 2.486 -5.473 1.00 90.69 92 PHE A C 1
ATOM 748 O O . PHE A 1 92 ? 5.763 3.332 -5.964 1.00 90.69 92 PHE A O 1
ATOM 755 N N . TRP A 1 93 ? 6.055 1.421 -4.817 1.00 93.81 93 TRP A N 1
ATOM 756 C CA . TRP A 1 93 ? 4.629 1.148 -4.660 1.00 93.81 93 TRP A CA 1
ATOM 757 C C . TRP A 1 93 ? 3.941 2.077 -3.651 1.00 93.81 93 TRP A C 1
ATOM 759 O O . TRP A 1 93 ? 2.848 2.556 -3.945 1.00 93.81 93 TRP A O 1
ATOM 769 N N . ILE A 1 94 ? 4.592 2.440 -2.537 1.00 89.25 94 ILE A N 1
ATOM 770 C CA . ILE A 1 94 ? 4.070 3.443 -1.582 1.00 89.25 94 ILE A CA 1
ATOM 771 C C . ILE A 1 94 ? 3.855 4.791 -2.279 1.00 89.25 94 ILE A C 1
ATOM 773 O O . ILE A 1 94 ? 2.777 5.379 -2.186 1.00 89.25 94 ILE A O 1
ATOM 777 N N . LYS A 1 95 ? 4.851 5.272 -3.035 1.00 89.62 95 LYS A N 1
ATOM 778 C CA . LYS A 1 95 ? 4.750 6.536 -3.788 1.00 89.62 95 LYS A CA 1
ATOM 779 C C . LYS A 1 95 ? 3.638 6.493 -4.831 1.00 89.62 95 LYS A C 1
ATOM 781 O O . LYS A 1 95 ? 2.922 7.476 -5.022 1.00 89.62 95 LYS A O 1
ATOM 786 N N . THR A 1 96 ? 3.477 5.346 -5.486 1.00 93.00 96 THR A N 1
ATOM 787 C CA . THR A 1 96 ? 2.373 5.110 -6.421 1.00 93.00 96 THR A CA 1
ATOM 788 C C . THR A 1 96 ? 1.021 5.185 -5.711 1.00 93.00 96 THR A C 1
ATOM 790 O O . THR A 1 96 ? 0.129 5.875 -6.203 1.00 93.00 96 THR A O 1
ATOM 793 N N . GLY A 1 97 ? 0.888 4.546 -4.543 1.00 92.94 97 GLY A N 1
ATOM 794 C CA . GLY A 1 97 ? -0.297 4.619 -3.687 1.00 92.94 97 GLY A CA 1
ATOM 795 C C . GLY A 1 97 ? -0.663 6.059 -3.341 1.00 92.94 97 GLY A C 1
ATOM 796 O O . GLY A 1 97 ? -1.737 6.518 -3.732 1.00 92.94 97 GLY A O 1
ATOM 797 N N . ARG A 1 98 ? 0.278 6.806 -2.743 1.00 91.19 98 ARG A N 1
ATOM 798 C CA . ARG A 1 98 ? 0.114 8.223 -2.354 1.00 91.19 98 ARG A CA 1
ATOM 799 C C . ARG A 1 98 ? -0.358 9.105 -3.519 1.00 91.19 98 ARG A C 1
ATOM 801 O O . ARG A 1 98 ? -1.252 9.933 -3.355 1.00 91.19 98 ARG A O 1
ATOM 808 N N . ARG A 1 99 ? 0.201 8.919 -4.725 1.00 93.12 99 ARG A N 1
ATOM 809 C CA . ARG A 1 99 ? -0.197 9.686 -5.925 1.00 93.12 99 ARG A CA 1
ATOM 810 C C . ARG A 1 99 ? -1.638 9.391 -6.350 1.00 93.12 99 ARG A C 1
ATOM 812 O O . ARG A 1 99 ? -2.337 10.288 -6.822 1.00 93.12 99 ARG A O 1
ATOM 819 N N . LEU A 1 100 ? -2.062 8.135 -6.230 1.00 95.25 100 LEU A N 1
ATOM 820 C CA . LEU A 1 100 ? -3.344 7.664 -6.746 1.00 95.25 100 LEU A CA 1
ATOM 821 C C . LEU A 1 100 ? -4.494 7.808 -5.757 1.00 95.25 100 LEU A C 1
ATOM 823 O O . LEU A 1 100 ? -5.636 7.712 -6.195 1.00 95.25 100 LEU A O 1
ATOM 827 N N . GLU A 1 101 ? -4.240 8.084 -4.474 1.00 93.25 101 GLU A N 1
ATOM 828 C CA . GLU A 1 101 ? -5.298 8.116 -3.458 1.00 93.25 101 GLU A CA 1
ATOM 829 C C . GLU A 1 101 ? -6.492 8.952 -3.915 1.00 93.25 101 GLU A C 1
ATOM 831 O O . GLU A 1 101 ? -7.629 8.488 -3.909 1.00 93.25 101 GLU A O 1
ATOM 836 N N . ARG A 1 102 ? -6.254 10.193 -4.351 1.00 89.94 102 ARG A N 1
ATOM 837 C CA . ARG A 1 102 ? -7.322 11.139 -4.713 1.00 89.94 102 ARG A CA 1
ATOM 838 C C . ARG A 1 102 ? -8.042 10.779 -6.011 1.00 89.94 102 ARG A C 1
ATOM 840 O O . ARG A 1 102 ? -9.244 11.006 -6.091 1.00 89.94 102 ARG A O 1
ATOM 847 N N . SER A 1 103 ? -7.330 10.254 -7.004 1.00 93.88 103 SER A N 1
ATOM 848 C CA . SER A 1 103 ? -7.864 10.023 -8.351 1.00 93.88 103 SER A CA 1
ATOM 849 C C . SER A 1 103 ? -8.441 8.622 -8.544 1.00 93.88 103 SER A C 1
ATOM 851 O O . SER A 1 103 ? -9.423 8.462 -9.263 1.00 93.88 103 SER A O 1
ATOM 853 N N . SER A 1 104 ? -7.847 7.607 -7.917 1.00 95.44 104 SER A N 1
ATOM 854 C CA . SER A 1 104 ? -8.246 6.208 -8.044 1.00 95.44 104 SER A CA 1
ATOM 855 C C . SER A 1 104 ? -7.935 5.431 -6.754 1.00 95.44 104 SER A C 1
ATOM 857 O O . SER A 1 104 ? -6.879 4.800 -6.644 1.00 95.44 104 SER A O 1
ATOM 859 N N . PRO A 1 105 ? -8.856 5.447 -5.769 1.00 94.56 105 PRO A N 1
ATOM 860 C CA . PRO A 1 105 ? -8.664 4.783 -4.476 1.00 94.56 105 PRO A CA 1
ATOM 861 C C . PRO A 1 105 ? -8.426 3.276 -4.599 1.00 94.56 105 PRO A C 1
ATOM 863 O O . PRO A 1 105 ? -7.588 2.731 -3.889 1.00 94.56 105 PRO A O 1
ATOM 866 N N . GLU A 1 106 ? -9.090 2.609 -5.545 1.00 95.62 106 GLU A N 1
ATOM 867 C CA . GLU A 1 106 ? -8.886 1.177 -5.790 1.00 95.62 106 GLU A CA 1
ATOM 868 C C . GLU A 1 106 ? -7.473 0.871 -6.299 1.00 95.62 106 GLU A C 1
ATOM 870 O O . GLU A 1 106 ? -6.836 -0.083 -5.855 1.00 95.62 106 GLU A O 1
ATOM 875 N N . HIS A 1 107 ? -6.930 1.702 -7.194 1.00 96.56 107 HIS A N 1
ATOM 876 C CA . HIS A 1 107 ? -5.549 1.537 -7.645 1.00 96.56 107 HIS A CA 1
ATOM 877 C C . HIS A 1 107 ? -4.541 1.891 -6.546 1.00 96.56 107 HIS A C 1
ATOM 879 O O . HIS A 1 107 ? -3.515 1.219 -6.429 1.00 96.56 107 HIS A O 1
ATOM 885 N N . ALA A 1 108 ? -4.840 2.892 -5.713 1.00 96.81 108 ALA A N 1
ATOM 886 C CA . ALA A 1 108 ? -4.026 3.220 -4.548 1.00 96.81 108 ALA A CA 1
ATOM 887 C C . ALA A 1 108 ? -3.989 2.064 -3.534 1.00 96.81 108 ALA A C 1
ATOM 889 O O . ALA A 1 108 ? -2.904 1.685 -3.094 1.00 96.81 108 ALA A O 1
ATOM 890 N N . LYS A 1 109 ? -5.144 1.441 -3.247 1.00 96.81 109 LYS A N 1
ATOM 891 C CA . LYS A 1 109 ? -5.260 0.224 -2.425 1.00 96.81 109 LYS A CA 1
ATOM 892 C C . LYS A 1 109 ? -4.325 -0.866 -2.941 1.00 96.81 109 LYS A C 1
ATOM 894 O O . LYS A 1 109 ? -3.490 -1.360 -2.191 1.00 96.81 109 LYS A O 1
ATOM 899 N N . ILE A 1 110 ? -4.416 -1.195 -4.231 1.00 96.88 110 ILE A N 1
ATOM 900 C CA . ILE A 1 110 ? -3.566 -2.219 -4.856 1.00 96.88 110 ILE A CA 1
ATOM 901 C C . ILE A 1 110 ? -2.079 -1.870 -4.705 1.00 96.88 110 ILE A C 1
ATOM 903 O O . ILE A 1 110 ? -1.290 -2.737 -4.338 1.00 96.88 110 ILE A O 1
ATOM 907 N N . ALA A 1 111 ? -1.690 -0.618 -4.956 1.00 96.31 111 ALA A N 1
ATOM 908 C CA . ALA A 1 111 ? -0.301 -0.191 -4.823 1.00 96.31 111 ALA A CA 1
ATOM 909 C C . ALA A 1 111 ? 0.211 -0.341 -3.380 1.00 96.31 111 ALA A C 1
ATOM 911 O O . ALA A 1 111 ? 1.272 -0.922 -3.170 1.00 96.31 111 ALA A O 1
ATOM 912 N N . TYR A 1 112 ? -0.549 0.090 -2.374 1.00 95.62 112 TYR A N 1
ATOM 913 C CA . TYR A 1 112 ? -0.143 -0.093 -0.980 1.00 95.62 112 TYR A CA 1
ATOM 914 C C . TYR A 1 112 ? -0.028 -1.567 -0.579 1.00 95.62 112 TYR A C 1
ATOM 916 O O . TYR A 1 112 ? 0.923 -1.933 0.113 1.00 95.62 112 TYR A O 1
ATOM 924 N N . LEU A 1 113 ? -0.935 -2.425 -1.056 1.00 94.88 113 LEU A N 1
ATOM 925 C CA . LEU A 1 113 ? -0.864 -3.869 -0.811 1.00 94.88 113 LEU A CA 1
ATOM 926 C C . LEU A 1 113 ? 0.382 -4.500 -1.449 1.00 94.88 113 LEU A C 1
ATOM 928 O O . LEU A 1 113 ? 1.055 -5.293 -0.795 1.00 94.88 113 LEU A O 1
ATOM 932 N N . LEU A 1 114 ? 0.754 -4.101 -2.671 1.00 93.88 114 LEU A N 1
ATOM 933 C CA . LEU A 1 114 ? 2.011 -4.531 -3.307 1.00 93.88 114 LEU A CA 1
ATOM 934 C C . LEU A 1 114 ? 3.250 -4.100 -2.515 1.00 93.88 114 LEU A C 1
ATOM 936 O O . LEU A 1 114 ? 4.272 -4.783 -2.532 1.00 93.88 114 LEU A O 1
ATOM 940 N N . ALA A 1 115 ? 3.160 -2.973 -1.812 1.00 89.81 115 ALA A N 1
ATOM 941 C CA . ALA A 1 115 ? 4.212 -2.480 -0.933 1.00 89.81 115 ALA A CA 1
ATOM 942 C C . ALA A 1 115 ? 4.222 -3.144 0.458 1.00 89.81 115 ALA A C 1
ATOM 944 O O . ALA A 1 115 ? 5.123 -2.878 1.254 1.00 89.81 115 ALA A O 1
ATOM 945 N N . GLY A 1 116 ? 3.204 -3.938 0.803 1.00 89.25 116 GLY A N 1
ATOM 946 C CA . GLY A 1 116 ? 2.970 -4.388 2.179 1.00 89.25 116 GLY A CA 1
ATOM 947 C C . GLY A 1 116 ? 2.640 -3.247 3.156 1.00 89.25 116 GLY A C 1
ATOM 948 O O . GLY A 1 116 ? 2.685 -3.442 4.371 1.00 89.25 116 GLY A O 1
ATOM 949 N N . ALA A 1 117 ? 2.300 -2.061 2.647 1.00 91.38 117 ALA A N 1
ATOM 950 C CA . ALA A 1 117 ? 1.980 -0.858 3.413 1.00 91.38 117 ALA A CA 1
ATOM 951 C C . ALA A 1 117 ? 0.504 -0.856 3.850 1.00 91.38 117 ALA A C 1
ATOM 953 O O . ALA A 1 117 ? -0.280 0.034 3.522 1.00 91.38 117 ALA A O 1
ATOM 954 N N . HIS A 1 118 ? 0.103 -1.900 4.581 1.00 92.69 118 HIS A N 1
ATOM 955 C CA . HIS A 1 118 ? -1.288 -2.113 4.993 1.00 92.69 118 HIS A CA 1
ATOM 956 C C . HIS A 1 118 ? -1.828 -0.975 5.867 1.00 92.69 118 HIS A C 1
ATOM 958 O O . HIS A 1 118 ? -2.990 -0.607 5.735 1.00 92.69 118 HIS A O 1
ATOM 964 N N . PHE A 1 119 ? -0.988 -0.398 6.733 1.00 90.69 119 PHE A N 1
ATOM 965 C CA . PHE A 1 119 ? -1.382 0.719 7.591 1.00 90.69 119 PHE A CA 1
ATOM 966 C C . PHE A 1 119 ? -1.816 1.935 6.763 1.00 90.69 119 PHE A C 1
ATOM 968 O O . PHE A 1 119 ? -2.909 2.454 6.977 1.00 90.69 119 PHE A O 1
ATOM 975 N N . ASP A 1 120 ? -1.018 2.331 5.767 1.00 90.12 120 ASP A N 1
ATOM 976 C CA . ASP A 1 120 ? -1.337 3.451 4.873 1.00 90.12 120 ASP A CA 1
ATOM 977 C C . ASP A 1 120 ? -2.613 3.186 4.065 1.00 90.12 120 ASP A C 1
ATOM 979 O O . ASP A 1 120 ? -3.475 4.059 3.945 1.00 90.12 120 ASP A O 1
ATOM 983 N N . ALA A 1 121 ? -2.785 1.951 3.582 1.00 94.88 121 ALA A N 1
ATOM 984 C CA . ALA A 1 121 ? -3.990 1.550 2.866 1.00 94.88 121 ALA A CA 1
ATOM 985 C C . ALA A 1 121 ? -5.250 1.696 3.737 1.00 94.88 121 ALA A C 1
ATOM 987 O O . ALA A 1 121 ? -6.235 2.290 3.296 1.00 94.88 121 ALA A O 1
ATOM 988 N N . VAL A 1 122 ? -5.224 1.202 4.983 1.00 96.06 122 VAL A N 1
ATOM 989 C CA . VAL A 1 122 ? -6.362 1.335 5.907 1.00 96.06 122 VAL A CA 1
ATOM 990 C C . VAL A 1 122 ? -6.592 2.803 6.273 1.00 96.06 122 VAL A C 1
ATOM 992 O O . VAL A 1 122 ? -7.731 3.269 6.212 1.00 96.06 122 VAL A O 1
ATOM 995 N N . LYS A 1 123 ? -5.529 3.556 6.590 1.00 95.06 123 LYS A N 1
ATOM 996 C CA . LYS A 1 123 ? -5.574 4.995 6.908 1.00 95.06 123 LYS A CA 1
ATOM 997 C C . LYS A 1 123 ? -6.295 5.788 5.815 1.00 95.06 123 LYS A C 1
ATOM 999 O O . LYS A 1 123 ? -7.191 6.576 6.119 1.00 95.06 123 LYS A O 1
ATOM 1004 N N . MET A 1 124 ? -5.989 5.516 4.545 1.00 95.00 124 MET A N 1
ATOM 1005 C CA . MET A 1 124 ? -6.649 6.150 3.399 1.00 95.00 124 MET A CA 1
ATOM 1006 C C . MET A 1 124 ? -8.172 5.917 3.393 1.00 95.00 124 MET A C 1
ATOM 1008 O O . MET A 1 124 ? -8.940 6.843 3.110 1.00 95.00 124 MET A O 1
ATOM 1012 N N . PHE A 1 125 ? -8.639 4.702 3.694 1.00 96.38 125 PHE A N 1
ATOM 1013 C CA . PHE A 1 125 ? -10.075 4.391 3.708 1.00 96.38 125 PHE A CA 1
ATOM 1014 C C . PHE A 1 125 ? -10.787 4.863 4.976 1.00 96.38 125 PHE A C 1
ATOM 1016 O O . PHE A 1 125 ? -11.935 5.311 4.882 1.00 96.38 125 PHE A O 1
ATOM 1023 N N . ILE A 1 126 ? -10.097 4.886 6.123 1.00 93.75 126 ILE A N 1
ATOM 1024 C CA . ILE A 1 126 ? -10.562 5.611 7.312 1.00 93.75 126 ILE A CA 1
ATOM 1025 C C . ILE A 1 126 ? -10.834 7.057 6.909 1.00 93.75 126 ILE A C 1
ATOM 1027 O O . ILE A 1 126 ? -11.941 7.551 7.114 1.00 93.75 126 ILE A O 1
ATOM 1031 N N . ASP A 1 127 ? -9.876 7.724 6.262 1.00 92.50 127 ASP A N 1
ATOM 1032 C CA . ASP A 1 127 ? -9.973 9.122 5.836 1.00 92.50 127 ASP A CA 1
ATOM 1033 C C . ASP A 1 127 ? -11.153 9.415 4.914 1.00 92.50 127 ASP A C 1
ATOM 1035 O O . ASP A 1 127 ? -11.804 10.452 5.062 1.00 92.50 127 ASP A O 1
ATOM 1039 N N . ARG A 1 128 ? -11.526 8.439 4.092 1.00 92.44 128 ARG A N 1
ATOM 1040 C CA . ARG A 1 128 ? -12.671 8.495 3.173 1.00 92.44 128 ARG A CA 1
ATOM 1041 C C . ARG A 1 128 ? -14.005 8.085 3.779 1.00 92.44 128 ARG A C 1
ATOM 1043 O O . ARG A 1 128 ? -15.003 8.094 3.067 1.00 92.44 128 ARG A O 1
ATOM 1050 N N . ASN A 1 129 ? -14.031 7.739 5.062 1.00 92.19 129 ASN A N 1
ATOM 1051 C CA . ASN A 1 129 ? -15.217 7.226 5.739 1.00 92.19 129 ASN A CA 1
ATOM 1052 C C . ASN A 1 129 ? -15.773 5.952 5.072 1.00 92.19 129 ASN A C 1
ATOM 1054 O O . ASN A 1 129 ? -16.985 5.780 4.955 1.00 92.19 129 ASN A O 1
ATOM 1058 N N . ASN A 1 130 ? -14.876 5.076 4.610 1.00 92.12 130 ASN A N 1
ATOM 1059 C CA . ASN A 1 130 ? -15.217 3.798 3.995 1.00 92.12 130 ASN A CA 1
ATOM 1060 C C . ASN A 1 130 ? -14.778 2.641 4.917 1.00 92.12 130 ASN A C 1
ATOM 1062 O O . ASN A 1 130 ? -13.657 2.140 4.789 1.00 92.12 130 ASN A O 1
ATOM 1066 N N . PRO A 1 131 ? -15.632 2.229 5.873 1.00 90.31 131 PRO A N 1
ATOM 1067 C CA . PRO A 1 131 ? -15.307 1.157 6.812 1.00 90.31 131 PRO A CA 1
ATOM 1068 C C . PRO A 1 131 ? -15.122 -0.199 6.130 1.00 90.31 131 PRO A C 1
ATOM 1070 O O . PRO A 1 131 ? -14.300 -0.989 6.577 1.00 90.31 131 PRO A O 1
ATOM 1073 N N . THR A 1 132 ? -15.859 -0.476 5.051 1.00 93.94 132 THR A N 1
ATOM 1074 C CA . THR A 1 132 ? -15.850 -1.790 4.397 1.00 93.94 132 THR A CA 1
ATOM 1075 C C . THR A 1 132 ? -14.463 -2.138 3.866 1.00 93.94 132 THR A C 1
ATOM 1077 O O . THR A 1 132 ? -13.921 -3.180 4.234 1.00 93.94 132 THR A O 1
ATOM 1080 N N . ASP A 1 133 ? -13.856 -1.244 3.081 1.00 95.06 133 ASP A N 1
ATOM 1081 C CA . ASP A 1 133 ? -12.495 -1.445 2.570 1.00 95.06 133 ASP A CA 1
ATOM 1082 C C . ASP A 1 133 ? -11.446 -1.385 3.691 1.00 95.06 133 ASP A C 1
ATOM 1084 O O . ASP A 1 133 ? -10.509 -2.184 3.709 1.00 95.06 133 ASP A O 1
ATOM 1088 N N . ALA A 1 134 ? -11.612 -0.481 4.667 1.00 94.31 134 ALA A N 1
ATOM 1089 C CA . ALA A 1 134 ? -10.702 -0.372 5.809 1.00 94.31 134 ALA A CA 1
ATOM 1090 C C . ALA A 1 134 ? -10.602 -1.696 6.591 1.00 94.31 134 ALA A C 1
ATOM 1092 O O . ALA A 1 134 ? -9.503 -2.133 6.927 1.00 94.31 134 ALA A O 1
ATOM 1093 N N . ILE A 1 135 ? -11.737 -2.356 6.835 1.00 94.81 135 ILE A N 1
ATOM 1094 C CA . ILE A 1 135 ? -11.818 -3.642 7.539 1.00 94.81 135 ILE A CA 1
ATOM 1095 C C . ILE A 1 135 ? -11.328 -4.794 6.661 1.00 94.81 135 ILE A C 1
ATOM 1097 O O . ILE A 1 135 ? -10.658 -5.702 7.154 1.00 94.81 135 ILE A O 1
ATOM 1101 N N . GLU A 1 136 ? -11.646 -4.790 5.364 1.00 95.00 136 GLU A N 1
ATOM 1102 C CA . GLU A 1 136 ? -11.187 -5.834 4.444 1.00 95.00 136 GLU A CA 1
ATOM 1103 C C . GLU A 1 136 ? -9.656 -5.939 4.447 1.00 95.00 136 GLU A C 1
ATOM 1105 O O . GLU A 1 136 ? -9.109 -7.038 4.574 1.00 95.00 136 GLU A O 1
ATOM 1110 N N . ILE A 1 137 ? -8.970 -4.793 4.400 1.00 94.94 137 ILE A N 1
ATOM 1111 C CA . ILE A 1 137 ? -7.508 -4.729 4.322 1.00 94.94 137 ILE A CA 1
ATOM 1112 C C . ILE A 1 137 ? -6.828 -5.333 5.559 1.00 94.94 137 ILE A C 1
ATOM 1114 O O . ILE A 1 137 ? -5.741 -5.903 5.444 1.00 94.94 137 ILE A O 1
ATOM 1118 N N . VAL A 1 138 ? -7.473 -5.290 6.729 1.00 93.50 138 VAL A N 1
ATOM 1119 C CA . VAL A 1 138 ? -6.940 -5.867 7.977 1.00 93.50 138 VAL A CA 1
ATOM 1120 C C . VAL A 1 138 ? -6.607 -7.356 7.833 1.00 93.50 138 VAL A C 1
ATOM 1122 O O . VAL A 1 138 ? -5.657 -7.838 8.453 1.00 93.50 138 VAL A O 1
ATOM 1125 N N . LYS A 1 139 ? -7.326 -8.084 6.969 1.00 92.12 139 LYS A N 1
ATOM 1126 C CA . LYS A 1 139 ? -7.099 -9.516 6.705 1.00 92.12 139 LYS A CA 1
ATOM 1127 C C . LYS A 1 139 ? -5.759 -9.805 6.025 1.00 92.12 139 LYS A C 1
ATOM 1129 O O . LYS A 1 139 ? -5.288 -10.936 6.079 1.00 92.12 139 LYS A O 1
ATOM 1134 N N . HIS A 1 140 ? -5.157 -8.803 5.386 1.00 91.94 140 HIS A N 1
ATOM 1135 C CA . HIS A 1 140 ? -3.855 -8.926 4.730 1.00 91.94 140 HIS A CA 1
ATOM 1136 C C . HIS A 1 140 ? -2.681 -8.639 5.678 1.00 91.94 140 HIS A C 1
ATOM 1138 O O . HIS A 1 140 ? -1.537 -8.953 5.351 1.00 91.94 140 HIS A O 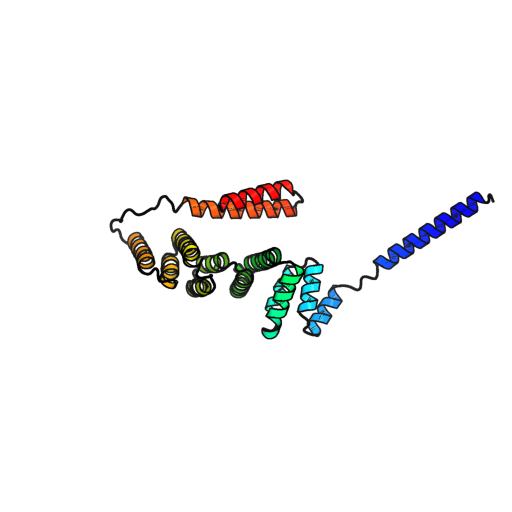1
ATOM 1144 N N . ILE A 1 141 ? -2.944 -8.092 6.870 1.00 91.25 141 ILE A N 1
ATOM 1145 C CA . ILE A 1 141 ? -1.915 -7.863 7.886 1.00 91.25 141 ILE A CA 1
ATOM 1146 C C . ILE A 1 141 ? -1.514 -9.208 8.502 1.00 91.25 141 ILE A C 1
ATOM 1148 O O . ILE A 1 141 ? -2.366 -9.997 8.907 1.00 91.25 141 ILE A O 1
ATOM 1152 N N . GLN A 1 142 ? -0.207 -9.468 8.603 1.00 89.62 142 GLN A N 1
ATOM 1153 C CA . GLN A 1 142 ? 0.307 -10.674 9.255 1.00 89.62 142 GLN A CA 1
ATOM 1154 C C . GLN A 1 142 ? -0.194 -10.774 10.700 1.00 89.62 142 GLN A C 1
ATOM 1156 O O . GLN A 1 142 ? -0.084 -9.809 11.454 1.00 89.62 142 GLN A O 1
ATOM 1161 N N . VAL A 1 143 ? -0.669 -11.957 11.104 1.00 90.88 143 VAL A N 1
ATOM 1162 C CA . VAL A 1 143 ? -1.282 -12.205 12.426 1.00 90.88 143 VAL A CA 1
ATOM 1163 C C . VAL A 1 143 ? -0.393 -11.730 13.583 1.00 90.88 143 VAL A C 1
ATOM 1165 O O . VAL A 1 143 ? -0.892 -11.121 14.523 1.00 90.88 143 VAL A O 1
ATOM 1168 N N . SER A 1 144 ? 0.930 -11.912 13.486 1.00 89.44 144 SER A N 1
ATOM 1169 C CA . SER A 1 144 ? 1.905 -11.468 14.499 1.00 89.44 144 SER A CA 1
ATOM 1170 C C . SER A 1 144 ? 1.937 -9.953 14.731 1.00 89.44 144 SER A C 1
ATOM 1172 O O . SER A 1 144 ? 2.364 -9.508 15.793 1.00 89.44 144 SER A O 1
ATOM 1174 N N . HIS A 1 145 ? 1.509 -9.159 13.750 1.00 86.44 145 HIS A N 1
ATOM 1175 C CA . HIS A 1 145 ? 1.476 -7.695 13.803 1.00 86.44 145 HIS A CA 1
ATOM 1176 C C . HIS A 1 145 ? 0.049 -7.137 13.734 1.00 86.44 145 HIS A C 1
ATOM 1178 O O . HIS A 1 145 ? -0.140 -5.924 13.824 1.00 86.44 145 HIS A O 1
ATOM 1184 N N . GLN A 1 146 ? -0.956 -7.996 13.555 1.00 91.19 146 GLN A N 1
ATOM 1185 C CA . GLN A 1 146 ? -2.322 -7.585 13.258 1.00 91.19 146 GLN A CA 1
ATOM 1186 C C . GLN A 1 146 ? -2.935 -6.811 14.421 1.00 91.19 146 GLN A C 1
ATOM 1188 O O . GLN A 1 146 ? -3.420 -5.703 14.213 1.00 91.19 146 GLN A O 1
ATOM 1193 N N . GLU A 1 147 ? -2.839 -7.333 15.644 1.00 92.19 147 GLU A N 1
ATOM 1194 C CA . GLU A 1 147 ? -3.407 -6.669 16.817 1.00 92.19 147 GLU A CA 1
ATOM 1195 C C . GLU A 1 147 ? -2.801 -5.277 17.046 1.00 92.19 147 GLU A C 1
ATOM 1197 O O . GLU A 1 147 ? -3.528 -4.286 17.121 1.00 92.19 147 GLU A O 1
ATOM 1202 N N . SER A 1 148 ? -1.469 -5.170 17.100 1.00 89.69 148 SER A N 1
ATOM 1203 C CA . SER A 1 148 ? -0.794 -3.890 17.351 1.00 89.69 148 SER A CA 1
ATOM 1204 C C . SER A 1 148 ? -1.077 -2.856 16.256 1.00 89.69 148 SER A C 1
ATOM 1206 O O . SER A 1 148 ? -1.308 -1.684 16.558 1.00 89.69 148 SER A O 1
ATOM 1208 N N . THR A 1 149 ? -1.118 -3.284 14.992 1.00 89.12 149 THR A N 1
ATOM 1209 C CA . THR A 1 149 ? -1.420 -2.412 13.848 1.00 89.12 149 THR A CA 1
ATOM 1210 C C . THR A 1 149 ? -2.869 -1.929 13.883 1.00 89.12 149 THR A C 1
ATOM 1212 O O . THR A 1 149 ? -3.129 -0.737 13.727 1.00 89.12 149 THR A O 1
ATOM 1215 N N . VAL A 1 150 ? -3.821 -2.832 14.131 1.00 94.25 150 VAL A N 1
ATOM 1216 C CA . VAL A 1 150 ? -5.255 -2.512 14.179 1.00 94.25 150 VAL A CA 1
ATOM 1217 C C . VAL A 1 150 ? -5.591 -1.611 15.359 1.00 94.25 150 VAL A C 1
ATOM 1219 O O . VAL A 1 150 ? -6.372 -0.679 15.189 1.00 94.25 150 VAL A O 1
ATOM 1222 N N . ARG A 1 151 ? -4.958 -1.801 16.522 1.00 92.81 151 ARG A N 1
ATOM 1223 C CA . ARG A 1 151 ? -5.096 -0.880 17.662 1.00 92.81 151 ARG A CA 1
ATOM 1224 C C . ARG A 1 151 ? -4.656 0.540 17.302 1.00 92.81 151 ARG A C 1
ATOM 1226 O O . ARG A 1 151 ? -5.381 1.490 17.583 1.00 92.81 151 ARG A O 1
ATOM 1233 N N . ARG A 1 152 ? -3.516 0.699 16.615 1.00 91.12 152 ARG A N 1
ATOM 1234 C CA . ARG A 1 152 ? -3.047 2.015 16.135 1.00 91.12 152 ARG A CA 1
ATOM 1235 C C . ARG A 1 152 ? -4.010 2.636 15.114 1.00 91.12 152 ARG A C 1
ATOM 1237 O O . ARG A 1 152 ? -4.292 3.827 15.194 1.00 91.12 152 ARG A O 1
ATOM 1244 N N . LEU A 1 153 ? -4.555 1.841 14.191 1.00 93.56 153 LEU A N 1
ATOM 1245 C CA . LEU A 1 153 ? -5.537 2.303 13.198 1.00 93.56 153 LEU A CA 1
ATOM 1246 C C . LEU A 1 153 ? -6.884 2.678 13.829 1.00 93.56 153 LEU A C 1
ATOM 1248 O O . LEU A 1 153 ? -7.485 3.683 13.452 1.00 93.56 153 LEU A O 1
ATOM 1252 N N . SER A 1 154 ? -7.339 1.900 14.810 1.00 93.88 154 SER A N 1
ATOM 1253 C CA . SER A 1 154 ? -8.527 2.205 15.605 1.00 93.88 154 SER A CA 1
ATOM 1254 C C . SER A 1 154 ? -8.344 3.519 16.359 1.00 93.88 154 SER A C 1
ATOM 1256 O O . SER A 1 154 ? -9.184 4.410 16.247 1.00 93.88 154 SER A O 1
ATOM 1258 N N . GLN A 1 155 ? -7.192 3.707 17.009 1.00 87.06 155 GLN A N 1
ATOM 1259 C CA . GLN A 1 155 ? -6.857 4.965 17.672 1.00 87.06 155 GLN A CA 1
ATOM 1260 C C . GLN A 1 155 ? -6.836 6.144 16.695 1.00 87.06 155 GLN A C 1
ATOM 1262 O O . GLN A 1 155 ? -7.366 7.215 16.988 1.00 87.06 155 GLN A O 1
ATOM 1267 N N . TYR A 1 156 ? -6.243 5.952 15.519 1.00 89.06 156 TYR A N 1
ATOM 1268 C CA . TYR A 1 156 ? -6.219 6.962 14.470 1.00 89.06 156 TYR A CA 1
ATOM 1269 C C . TYR A 1 156 ? -7.636 7.367 14.030 1.00 89.06 156 TYR A C 1
ATOM 1271 O O . TYR A 1 156 ? -7.932 8.559 13.916 1.00 89.06 156 TYR A O 1
ATOM 1279 N N . ALA A 1 157 ? -8.530 6.395 13.826 1.00 90.88 157 ALA A N 1
ATOM 1280 C CA . ALA A 1 157 ? -9.932 6.649 13.504 1.00 90.88 157 ALA A CA 1
ATOM 1281 C C . ALA A 1 157 ? -10.665 7.362 14.654 1.00 90.88 157 ALA A C 1
ATOM 1283 O O . ALA A 1 157 ? -11.370 8.344 14.408 1.00 90.88 157 ALA A O 1
ATOM 1284 N N . PHE A 1 158 ? -10.453 6.924 15.899 1.00 88.81 158 PHE A N 1
ATOM 1285 C CA . PHE A 1 158 ? -11.029 7.529 17.102 1.00 88.81 158 PHE A CA 1
ATOM 1286 C C . PHE A 1 158 ? -10.653 9.009 17.221 1.00 88.81 158 PHE A C 1
ATOM 1288 O O . PHE A 1 158 ? -11.528 9.863 17.324 1.00 88.81 158 PHE A O 1
ATOM 1295 N N . ASN A 1 159 ? -9.363 9.331 17.082 1.00 84.31 159 ASN A N 1
ATOM 1296 C CA . ASN A 1 159 ? -8.847 10.703 17.146 1.00 84.31 159 ASN A CA 1
ATOM 1297 C C . ASN A 1 159 ? -9.427 11.625 16.057 1.00 84.31 159 ASN A C 1
ATOM 1299 O O . ASN A 1 159 ? -9.364 12.847 16.177 1.00 84.31 159 ASN A O 1
ATOM 1303 N N . ARG A 1 160 ? -9.985 11.056 14.984 1.00 84.94 160 ARG A N 1
ATOM 1304 C CA . ARG A 1 160 ? -10.650 11.785 13.894 1.00 84.94 160 ARG A CA 1
ATOM 1305 C C . ARG A 1 160 ? -12.177 11.797 14.014 1.00 84.94 160 ARG A C 1
ATOM 1307 O O . ARG A 1 160 ? -12.849 12.169 13.053 1.00 84.94 160 ARG A O 1
ATOM 1314 N N . GLY A 1 161 ? -12.724 11.372 15.153 1.00 82.31 161 GLY A N 1
ATOM 1315 C CA . GLY A 1 161 ? -14.166 11.291 15.397 1.00 82.31 161 GLY A CA 1
ATOM 1316 C C . GLY A 1 161 ? -14.867 10.174 14.616 1.00 82.31 161 GLY A C 1
ATOM 1317 O O . GLY A 1 161 ? -16.087 10.184 14.470 1.00 82.31 161 GLY A O 1
ATOM 1318 N N . LYS A 1 162 ? -14.118 9.206 14.074 1.00 87.56 162 LYS A N 1
ATOM 1319 C CA . LYS A 1 162 ? -14.648 8.097 13.262 1.00 87.56 162 LYS A CA 1
ATOM 1320 C C . LYS A 1 162 ? -14.883 6.872 14.131 1.00 87.56 162 LYS A C 1
ATOM 1322 O O . LYS A 1 162 ? -14.306 5.811 13.905 1.00 87.56 162 LYS A O 1
ATOM 1327 N N . TYR A 1 163 ? -15.723 7.038 15.147 1.00 88.56 163 TYR A N 1
ATOM 1328 C CA . TYR A 1 163 ? -15.909 6.057 16.217 1.00 88.56 163 TYR A CA 1
ATOM 1329 C C . TYR A 1 163 ? -16.446 4.708 15.738 1.00 88.56 163 TYR A C 1
ATOM 1331 O O . TYR A 1 163 ? -15.999 3.671 16.216 1.00 88.56 163 TYR A O 1
ATOM 1339 N N . THR A 1 164 ? -17.351 4.705 14.756 1.00 90.81 164 THR A N 1
ATOM 1340 C CA . THR A 1 164 ? -17.860 3.465 14.150 1.00 90.81 164 THR A CA 1
ATOM 1341 C C . THR A 1 164 ? -16.743 2.683 13.469 1.00 90.81 164 THR A C 1
ATOM 1343 O O . THR A 1 164 ? -16.566 1.504 13.742 1.00 90.81 164 THR A O 1
ATOM 1346 N N . ILE A 1 165 ? -15.916 3.362 12.670 1.00 93.75 165 ILE A N 1
ATOM 1347 C CA . ILE A 1 165 ? -14.763 2.748 12.002 1.00 93.75 165 ILE A CA 1
ATOM 1348 C C . ILE A 1 165 ? -13.745 2.244 13.033 1.00 93.75 165 ILE A C 1
ATOM 1350 O O . ILE A 1 165 ? -13.244 1.132 12.907 1.00 93.75 165 ILE A O 1
ATOM 1354 N N . ALA A 1 166 ? -13.463 3.035 14.072 1.00 92.94 166 ALA A N 1
ATOM 1355 C CA . ALA A 1 166 ? -12.553 2.652 15.148 1.00 92.94 166 ALA A CA 1
ATOM 1356 C C . ALA A 1 166 ? -13.005 1.370 15.870 1.00 92.94 166 ALA A C 1
ATOM 1358 O O . ALA A 1 166 ? -12.191 0.471 16.096 1.00 92.94 166 ALA A O 1
ATOM 1359 N N . ALA A 1 167 ? -14.297 1.267 16.187 1.00 92.44 167 ALA A N 1
ATOM 1360 C CA . ALA A 1 167 ? -14.886 0.090 16.812 1.00 92.44 167 ALA A CA 1
ATOM 1361 C C . ALA A 1 167 ? -14.898 -1.128 15.879 1.00 92.44 167 ALA A C 1
ATOM 1363 O O . ALA A 1 167 ? -14.517 -2.227 16.286 1.00 92.44 167 ALA A O 1
ATOM 1364 N N . ASP A 1 168 ? -15.294 -0.940 14.619 1.00 95.38 168 ASP A N 1
ATOM 1365 C CA . ASP A 1 168 ? -15.399 -2.037 13.658 1.00 95.38 168 ASP A CA 1
ATOM 1366 C C . ASP A 1 168 ? -14.027 -2.630 13.305 1.00 95.38 168 ASP A C 1
ATOM 1368 O O . ASP A 1 168 ? -13.913 -3.842 13.125 1.00 95.38 168 ASP A O 1
ATOM 1372 N N . LEU A 1 169 ? -12.967 -1.813 13.287 1.00 96.38 169 LEU A N 1
ATOM 1373 C CA . LEU A 1 169 ? -11.588 -2.289 13.139 1.00 96.38 169 LEU A CA 1
ATOM 1374 C C . LEU A 1 169 ? -11.186 -3.250 14.271 1.00 96.38 169 LEU A C 1
ATOM 1376 O O . LEU A 1 169 ? -10.616 -4.303 13.995 1.00 96.38 169 LEU A O 1
ATOM 1380 N N . LEU A 1 170 ? -11.506 -2.928 15.530 1.00 95.62 170 LEU A N 1
ATOM 1381 C CA . LEU A 1 170 ? -11.207 -3.792 16.683 1.00 95.62 170 LEU A CA 1
ATOM 1382 C C . LEU A 1 170 ? -12.048 -5.073 16.667 1.00 95.62 170 LEU A C 1
ATOM 1384 O O . LEU A 1 170 ? -11.525 -6.176 16.847 1.00 95.62 170 LEU A O 1
ATOM 1388 N N . ARG A 1 171 ? -13.345 -4.950 16.370 1.00 93.56 171 ARG A N 1
ATOM 1389 C CA . ARG A 1 171 ? -14.249 -6.102 16.236 1.00 93.56 171 ARG A CA 1
ATOM 1390 C C . ARG A 1 171 ? -13.808 -7.056 15.128 1.00 93.56 171 ARG A C 1
ATOM 1392 O O . ARG A 1 171 ? -13.931 -8.267 15.298 1.00 93.56 171 ARG A O 1
ATOM 1399 N N . ALA A 1 172 ? -13.245 -6.543 14.032 1.00 94.12 172 ALA A N 1
ATOM 1400 C CA . ALA A 1 172 ? -12.758 -7.357 12.917 1.00 94.12 172 ALA A CA 1
ATOM 1401 C C . ALA A 1 172 ? -11.648 -8.348 13.305 1.00 94.12 172 ALA A C 1
ATOM 1403 O O . ALA A 1 172 ? -11.466 -9.351 12.615 1.00 94.12 172 ALA A O 1
ATOM 1404 N N . ILE A 1 173 ? -10.936 -8.092 14.406 1.00 94.06 173 ILE A N 1
ATOM 1405 C CA . ILE A 1 173 ? -9.895 -8.979 14.946 1.00 94.06 173 ILE A CA 1
ATOM 1406 C C . ILE A 1 173 ? -10.307 -9.667 16.255 1.00 94.06 173 ILE A C 1
ATOM 1408 O O . ILE A 1 173 ? -9.477 -10.281 16.916 1.00 94.06 173 ILE A O 1
ATOM 1412 N N . GLY A 1 174 ? -11.586 -9.581 16.632 1.00 92.69 174 GLY A N 1
ATOM 1413 C CA . GLY A 1 174 ? -12.134 -10.243 17.817 1.00 92.69 174 GLY A CA 1
ATOM 1414 C C . GLY A 1 174 ? -12.028 -9.451 19.123 1.00 92.69 174 GLY A C 1
ATOM 1415 O O . GLY A 1 174 ? -12.448 -9.961 20.158 1.00 92.69 174 GLY A O 1
ATOM 1416 N N . LEU A 1 175 ? -11.546 -8.204 19.099 1.00 92.75 175 LEU A N 1
ATOM 1417 C CA . LEU A 1 175 ? -11.529 -7.314 20.268 1.00 92.75 175 LEU A CA 1
ATOM 1418 C C . LEU A 1 175 ? -12.894 -6.625 20.444 1.00 92.75 175 LEU A C 1
ATOM 1420 O O . LEU A 1 175 ? -13.020 -5.405 20.331 1.00 92.75 175 LEU A O 1
ATOM 1424 N N . VAL A 1 176 ? -13.938 -7.432 20.656 1.00 91.56 176 VAL A N 1
ATOM 1425 C CA . VAL A 1 176 ? -15.337 -6.971 20.675 1.00 91.56 176 VAL A CA 1
ATOM 1426 C C . VAL A 1 176 ? -15.596 -6.007 21.829 1.00 91.56 176 VAL A C 1
ATOM 1428 O O . VAL A 1 176 ? -16.109 -4.920 21.584 1.00 91.56 176 VAL A O 1
ATOM 1431 N N . ASP A 1 177 ? -15.166 -6.353 23.044 1.00 86.31 177 ASP A N 1
ATOM 1432 C CA . ASP A 1 177 ? -15.401 -5.541 24.247 1.00 86.31 177 ASP A CA 1
ATOM 1433 C C . ASP A 1 177 ? -14.799 -4.131 24.126 1.00 86.31 177 ASP A C 1
ATOM 1435 O O . ASP A 1 177 ? -15.401 -3.141 24.542 1.00 86.31 177 ASP A O 1
ATOM 1439 N N . GLU A 1 178 ? -13.623 -4.014 23.506 1.00 88.44 178 GLU A N 1
ATOM 1440 C CA . GLU A 1 178 ? -12.979 -2.719 23.277 1.00 88.44 178 GLU A CA 1
ATOM 1441 C C . GLU A 1 178 ? -13.680 -1.904 22.188 1.00 88.44 178 GLU A C 1
ATOM 1443 O O . GLU A 1 178 ? -13.852 -0.691 22.328 1.00 88.44 178 GLU A O 1
ATOM 1448 N N . GLY A 1 179 ? -14.130 -2.559 21.113 1.00 89.62 179 GLY A N 1
ATOM 1449 C CA . GLY A 1 179 ? -14.954 -1.906 20.099 1.00 89.62 179 GLY A CA 1
ATOM 1450 C C . GLY A 1 179 ? -16.277 -1.394 20.677 1.00 89.62 179 GLY A C 1
ATOM 1451 O O . GLY A 1 179 ? -16.693 -0.273 20.380 1.00 89.62 179 GLY A O 1
ATOM 1452 N N . ASP A 1 180 ? -16.907 -2.173 21.555 1.00 84.62 180 ASP A N 1
ATOM 1453 C CA . ASP A 1 180 ? -18.138 -1.794 22.252 1.00 84.62 180 ASP A CA 1
ATOM 1454 C C . ASP A 1 180 ? -17.904 -0.607 23.195 1.00 84.62 180 ASP A C 1
ATOM 1456 O O . ASP A 1 180 ? -18.710 0.328 23.218 1.00 84.62 180 ASP A O 1
ATOM 1460 N N . ALA A 1 181 ? -16.770 -0.583 23.902 1.00 86.38 181 ALA A N 1
ATOM 1461 C CA . ALA A 1 181 ? -16.374 0.548 24.736 1.00 86.38 181 ALA A CA 1
ATOM 1462 C C . ALA A 1 181 ? -16.210 1.844 23.923 1.00 86.38 181 ALA A C 1
ATOM 1464 O O . ALA A 1 181 ? -16.684 2.897 24.352 1.00 86.38 181 ALA A O 1
ATOM 1465 N N . ILE A 1 182 ? -15.611 1.784 22.727 1.00 87.25 182 ILE A N 1
ATOM 1466 C CA . ILE A 1 182 ? -15.502 2.950 21.833 1.00 87.25 182 ILE A CA 1
ATOM 1467 C C . ILE A 1 182 ? -16.884 3.481 21.443 1.00 87.25 182 ILE A C 1
ATOM 1469 O O . ILE A 1 182 ? -17.111 4.692 21.468 1.00 87.25 182 ILE A O 1
ATOM 1473 N N . LEU A 1 183 ? -17.821 2.597 21.098 1.00 82.69 183 LEU A N 1
ATOM 1474 C CA . LEU A 1 183 ? -19.181 3.010 20.745 1.00 82.69 183 LEU A CA 1
ATOM 1475 C C . LEU A 1 183 ? -19.943 3.581 21.941 1.00 82.69 183 LEU A C 1
ATOM 1477 O O . LEU A 1 183 ? -20.707 4.528 21.766 1.00 82.69 183 LEU A O 1
ATOM 1481 N N . ALA A 1 184 ? -19.721 3.054 23.147 1.00 77.44 184 ALA A N 1
ATOM 1482 C CA . ALA A 1 184 ? -20.278 3.623 24.369 1.00 77.44 184 ALA A CA 1
ATOM 1483 C C . ALA A 1 184 ? -19.755 5.050 24.601 1.00 77.44 184 ALA A C 1
ATOM 1485 O O . ALA A 1 184 ? -20.549 5.964 24.816 1.00 77.44 184 ALA A O 1
ATOM 1486 N N . VAL A 1 185 ? -18.443 5.278 24.461 1.00 75.81 185 VAL A N 1
ATOM 1487 C CA . VAL A 1 185 ? -17.841 6.623 24.543 1.00 75.81 185 VAL A CA 1
ATOM 1488 C C . VAL A 1 185 ? -18.435 7.563 23.492 1.00 75.81 185 VAL A C 1
ATOM 1490 O O . VAL A 1 185 ? -18.820 8.683 23.823 1.00 75.81 185 VAL A O 1
ATOM 1493 N N . ALA A 1 186 ? -18.585 7.099 22.250 1.00 72.88 186 ALA A N 1
ATOM 1494 C CA . ALA A 1 186 ? -19.212 7.877 21.186 1.00 72.88 186 ALA A CA 1
ATOM 1495 C C . ALA A 1 186 ? -20.666 8.243 21.517 1.00 72.88 186 ALA A C 1
ATOM 1497 O O . ALA A 1 186 ? -21.073 9.383 21.316 1.00 72.88 186 ALA A O 1
ATOM 1498 N N . ALA A 1 187 ? -21.448 7.308 22.067 1.00 62.72 187 ALA A N 1
ATOM 1499 C CA . ALA A 1 187 ? -22.813 7.573 22.515 1.00 62.72 187 ALA A CA 1
ATOM 1500 C C . ALA A 1 187 ? -22.859 8.596 23.668 1.00 62.72 187 ALA A C 1
ATOM 1502 O O . ALA A 1 187 ? -23.786 9.406 23.724 1.00 62.72 187 ALA A O 1
ATOM 1503 N N . HIS A 1 188 ? -21.845 8.611 24.540 1.00 56.59 188 HIS A N 1
ATOM 1504 C CA . HIS A 1 188 ? -21.734 9.570 25.641 1.00 56.59 188 HIS A CA 1
ATOM 1505 C C . HIS A 1 188 ? -21.361 10.988 25.206 1.00 56.59 188 HIS A C 1
ATOM 1507 O O . HIS A 1 188 ? -21.839 11.946 25.815 1.00 56.59 188 HIS A O 1
ATOM 1513 N N . GLU A 1 189 ? -20.587 11.159 24.131 1.00 53.09 189 GLU A N 1
ATOM 1514 C CA . GLU A 1 189 ? -20.359 12.489 23.543 1.00 53.09 189 GLU A CA 1
ATOM 1515 C C . GLU A 1 189 ? -21.653 13.123 22.998 1.00 53.09 189 GLU A C 1
ATOM 1517 O O . GLU A 1 189 ? -21.768 14.348 22.962 1.00 53.09 189 GLU A O 1
ATOM 1522 N N . PHE A 1 190 ? -22.664 12.311 22.662 1.00 46.81 190 PHE A N 1
ATOM 1523 C CA . PHE A 1 190 ? -24.010 12.772 22.300 1.00 46.81 190 PHE A CA 1
ATOM 1524 C C . PHE A 1 190 ? -25.004 12.795 23.483 1.00 46.81 190 PHE A C 1
ATOM 1526 O O . PHE A 1 190 ? -26.095 13.352 23.344 1.00 46.81 190 PHE A O 1
ATOM 1533 N N . GLY A 1 191 ? -24.648 12.249 24.653 1.00 41.47 191 GLY A N 1
ATOM 1534 C CA . GLY A 1 191 ? -25.526 12.151 25.825 1.00 41.47 191 GLY A CA 1
ATOM 1535 C C . GLY A 1 191 ? -24.773 11.827 27.122 1.00 41.47 191 GLY A C 1
ATOM 1536 O O . GLY A 1 191 ? -24.393 10.685 27.366 1.00 41.47 191 GLY A O 1
ATOM 1537 N N . ALA A 1 192 ? -24.593 12.844 27.968 1.00 41.84 192 ALA A N 1
ATOM 1538 C CA . ALA A 1 192 ? -23.881 12.814 29.247 1.00 41.84 192 ALA A CA 1
ATOM 1539 C C . ALA A 1 192 ? -24.179 11.584 30.135 1.00 41.84 192 ALA A C 1
ATOM 1541 O O . ALA A 1 192 ? -25.262 11.495 30.709 1.00 41.84 192 ALA A O 1
ATOM 1542 N N . ILE A 1 193 ? -23.194 10.692 30.318 1.00 33.81 193 ILE A N 1
ATOM 1543 C CA . ILE A 1 193 ? -23.109 9.743 31.448 1.00 33.81 193 ILE A CA 1
ATOM 1544 C C . ILE A 1 193 ? -21.624 9.606 31.848 1.00 33.81 193 ILE A C 1
ATOM 1546 O O . ILE A 1 193 ? -20.728 9.714 31.010 1.00 33.81 193 ILE A O 1
ATOM 1550 N N . GLU A 1 194 ? -21.380 9.462 33.152 1.00 33.91 194 GLU A N 1
ATOM 1551 C CA . GLU A 1 194 ? -20.080 9.517 33.833 1.00 33.91 194 GLU A CA 1
ATOM 1552 C C . GLU A 1 194 ? -19.066 8.446 33.376 1.00 33.91 194 GLU A C 1
ATOM 1554 O O . GLU A 1 194 ? -19.395 7.280 33.169 1.00 33.91 194 GLU A O 1
ATOM 1559 N N . ARG A 1 195 ? -17.803 8.878 33.240 1.00 38.38 195 ARG A N 1
ATOM 1560 C CA . ARG A 1 195 ? -16.645 8.102 32.763 1.00 38.38 195 ARG A CA 1
ATOM 1561 C C . ARG A 1 195 ? -16.208 7.004 33.745 1.00 38.38 195 ARG A C 1
ATOM 1563 O O . ARG A 1 195 ? -16.085 7.290 34.934 1.00 38.38 195 ARG A O 1
ATOM 1570 N N . PRO A 1 196 ? -15.725 5.851 33.254 1.00 35.09 196 PRO A N 1
ATOM 1571 C CA . PRO A 1 196 ? -14.601 5.157 33.868 1.00 35.09 196 PRO A CA 1
ATOM 1572 C C . PRO A 1 196 ? -13.295 5.847 33.437 1.00 35.09 196 PRO A C 1
ATOM 1574 O O . PRO A 1 196 ? -13.024 6.015 32.247 1.00 35.09 196 PRO A O 1
ATOM 1577 N N . GLU A 1 197 ? -12.488 6.282 34.403 1.00 31.75 197 GLU A N 1
ATOM 1578 C CA . GLU A 1 197 ? -11.164 6.875 34.188 1.00 31.75 197 GLU A CA 1
ATOM 1579 C C . GLU A 1 197 ? -10.186 5.851 33.590 1.00 31.75 197 GLU A C 1
ATOM 1581 O O . GLU A 1 197 ? -9.462 5.174 34.315 1.00 31.75 197 GLU A O 1
ATOM 1586 N N . ILE A 1 198 ? -10.125 5.724 32.262 1.00 39.06 198 ILE A N 1
ATOM 1587 C CA . ILE A 1 198 ? -9.026 5.010 31.600 1.00 39.06 198 ILE A CA 1
ATOM 1588 C C . ILE A 1 198 ? -8.454 5.879 30.476 1.00 39.06 198 ILE A C 1
ATOM 1590 O O . ILE A 1 198 ? -9.066 6.084 29.436 1.00 39.06 198 ILE A O 1
ATOM 1594 N N . ALA A 1 199 ? -7.251 6.391 30.758 1.00 36.03 199 ALA A N 1
ATOM 1595 C CA . ALA A 1 199 ? -6.209 6.855 29.843 1.00 36.03 199 ALA A CA 1
ATOM 1596 C C . ALA A 1 199 ? -6.645 7.776 28.685 1.00 36.03 199 ALA A C 1
ATOM 1598 O O . ALA A 1 199 ? -6.816 7.334 27.562 1.00 36.03 199 ALA A O 1
ATOM 1599 N N . ALA A 1 200 ? -6.683 9.089 28.921 1.00 33.91 200 ALA A N 1
ATOM 1600 C CA . ALA A 1 200 ? -6.636 10.101 27.852 1.00 33.91 200 ALA A CA 1
ATOM 1601 C C . ALA A 1 200 ? -5.217 10.681 27.647 1.00 33.91 200 ALA A C 1
ATOM 1603 O O . ALA A 1 200 ? -4.964 11.403 26.690 1.00 33.91 200 ALA A O 1
ATOM 1604 N N . THR A 1 201 ? -4.269 10.370 28.536 1.00 34.19 201 THR A N 1
ATOM 1605 C CA . THR A 1 201 ? -2.958 11.038 28.604 1.00 34.19 201 THR A CA 1
ATOM 1606 C C . THR A 1 201 ? -1.839 10.353 27.814 1.00 34.19 201 THR A C 1
ATOM 1608 O O . THR A 1 201 ? -0.871 11.025 27.477 1.00 34.19 201 THR A O 1
ATOM 1611 N N . MET A 1 202 ? -1.961 9.068 27.451 1.00 33.28 202 MET A N 1
ATOM 1612 C CA . MET A 1 202 ? -1.002 8.400 26.545 1.00 33.28 202 MET A CA 1
ATOM 1613 C C . MET A 1 202 ? -1.324 8.588 25.048 1.00 33.28 202 MET A C 1
ATOM 1615 O O . MET A 1 202 ? -0.462 8.372 24.204 1.00 33.28 202 MET A O 1
ATOM 1619 N N . TYR A 1 203 ? -2.555 8.973 24.699 1.00 38.31 203 TYR A N 1
ATOM 1620 C CA . TYR A 1 203 ? -3.075 8.858 23.327 1.00 38.31 203 TYR A CA 1
ATOM 1621 C C . TYR A 1 203 ? -2.902 10.112 22.451 1.00 38.31 203 TYR A C 1
ATOM 1623 O O . TYR A 1 203 ? -2.990 10.027 21.226 1.00 38.31 203 TYR A O 1
ATOM 1631 N N . ASP A 1 204 ? -2.607 11.263 23.058 1.00 37.41 204 ASP A N 1
ATOM 1632 C CA . ASP A 1 204 ? -2.371 12.544 22.373 1.00 37.41 204 ASP A CA 1
ATOM 1633 C C . ASP A 1 204 ? -0.900 12.698 21.915 1.00 37.41 204 ASP A C 1
ATOM 1635 O O . ASP A 1 204 ? -0.608 13.338 20.906 1.00 37.41 204 ASP A O 1
ATOM 1639 N N . SER A 1 205 ? 0.055 12.050 22.596 1.00 36.78 205 SER A N 1
ATOM 1640 C CA . SER A 1 205 ? 1.481 12.131 22.240 1.00 36.78 205 SER A CA 1
ATOM 1641 C C . SER A 1 205 ? 1.817 11.402 20.935 1.00 36.78 205 SER A C 1
ATOM 1643 O O . SER A 1 205 ? 2.574 11.931 20.125 1.00 36.78 205 SER A O 1
ATOM 1645 N N . VAL A 1 206 ? 1.200 10.241 20.690 1.00 43.66 206 VAL A N 1
ATOM 1646 C CA . VAL A 1 206 ? 1.495 9.385 19.523 1.00 43.66 206 VAL A CA 1
ATOM 1647 C C . VAL A 1 206 ? 0.927 9.966 18.220 1.00 43.66 206 VAL A C 1
ATOM 1649 O O . VAL A 1 206 ? 1.585 9.956 17.186 1.00 43.66 206 VAL A O 1
ATOM 1652 N N . GLY A 1 207 ? -0.269 10.565 18.257 1.00 41.06 207 GLY A N 1
ATOM 1653 C CA . GLY A 1 207 ? -0.868 11.198 17.072 1.00 41.06 207 GLY A CA 1
ATOM 1654 C C . GLY A 1 207 ? -0.134 12.461 16.600 1.00 41.06 207 G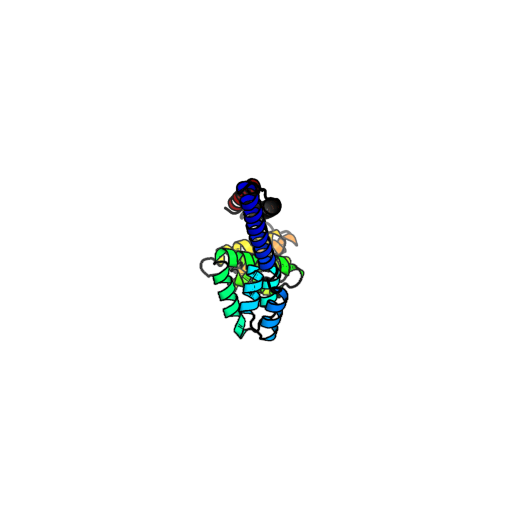LY A C 1
ATOM 1655 O O . GLY A 1 207 ? -0.153 12.786 15.413 1.00 41.06 207 GLY A O 1
ATOM 1656 N N . ARG A 1 208 ? 0.542 13.173 17.513 1.00 44.56 208 ARG A N 1
ATOM 1657 C CA . ARG A 1 208 ? 1.401 14.319 17.166 1.00 44.56 208 ARG A CA 1
ATOM 1658 C C . ARG A 1 208 ? 2.748 13.877 16.598 1.00 44.56 208 ARG A C 1
ATOM 1660 O O . ARG A 1 208 ? 3.287 14.576 15.746 1.00 44.56 208 ARG A O 1
ATOM 1667 N N . GLN A 1 209 ? 3.263 12.732 17.036 1.00 47.41 209 GLN A N 1
ATOM 1668 C CA . GLN A 1 209 ? 4.502 12.135 16.535 1.00 47.41 209 GLN A CA 1
ATOM 1669 C C . GLN A 1 209 ? 4.401 11.756 15.043 1.00 47.41 209 GLN A C 1
ATOM 1671 O O . GLN A 1 209 ? 5.275 12.138 14.267 1.00 47.41 209 GLN A O 1
ATOM 1676 N N . ASP A 1 210 ? 3.278 11.172 14.605 1.00 51.66 210 ASP A N 1
ATOM 1677 C CA . ASP A 1 210 ? 3.043 10.825 13.189 1.00 51.66 210 ASP A CA 1
ATOM 1678 C C . ASP A 1 210 ? 3.047 12.046 12.247 1.00 51.66 210 ASP A C 1
ATOM 1680 O O . ASP A 1 210 ? 3.630 12.008 11.161 1.00 51.66 210 ASP A O 1
ATOM 1684 N N . LEU A 1 211 ? 2.420 13.152 12.665 1.00 54.31 211 LEU A N 1
ATOM 1685 C CA . LEU A 1 211 ? 2.364 14.394 11.881 1.00 54.31 211 LEU A CA 1
ATOM 1686 C C . LEU A 1 211 ? 3.733 15.084 11.792 1.00 54.31 211 LEU A C 1
ATOM 1688 O O . LEU A 1 211 ? 4.044 15.729 10.788 1.00 54.31 211 LEU A O 1
ATOM 1692 N N . VAL A 1 212 ? 4.554 14.945 12.837 1.00 63.06 212 VAL A N 1
ATOM 1693 C CA . VAL A 1 212 ? 5.931 15.451 12.858 1.00 63.06 212 VAL A CA 1
ATOM 1694 C C . VAL A 1 212 ? 6.816 14.620 11.929 1.00 63.06 212 VAL A C 1
ATOM 1696 O O . VAL A 1 212 ? 7.559 15.209 11.146 1.00 63.06 212 VAL A O 1
ATOM 1699 N N . GLY A 1 213 ? 6.693 13.289 11.937 1.00 63.22 213 GLY A N 1
ATOM 1700 C CA . GLY A 1 213 ? 7.423 12.417 11.013 1.00 63.22 213 GLY A CA 1
ATOM 1701 C C . GLY A 1 213 ? 7.109 12.720 9.545 1.00 63.22 213 GLY A C 1
ATOM 1702 O O . GLY A 1 213 ? 8.019 12.962 8.753 1.00 63.22 213 GLY A O 1
ATOM 1703 N N . GLU A 1 214 ? 5.823 12.840 9.198 1.00 65.19 214 GLU A N 1
ATOM 1704 C CA . GLU A 1 214 ? 5.372 13.089 7.818 1.00 65.19 214 GLU A CA 1
ATOM 1705 C C . GLU A 1 214 ? 5.848 14.460 7.293 1.00 65.19 214 GLU A C 1
ATOM 1707 O O . GLU A 1 214 ? 6.277 14.598 6.143 1.00 65.19 214 GLU A O 1
ATOM 1712 N N . SER A 1 215 ? 5.862 15.479 8.159 1.00 70.00 215 SER A N 1
ATOM 1713 C CA . SER A 1 215 ? 6.414 16.799 7.830 1.00 70.00 215 SER A CA 1
ATOM 1714 C C . SER A 1 215 ? 7.922 16.758 7.558 1.00 70.00 215 SER A C 1
ATOM 1716 O O . SER A 1 215 ? 8.414 17.519 6.719 1.00 70.00 215 SER A O 1
ATOM 1718 N N . GLN A 1 216 ? 8.664 15.916 8.275 1.00 72.38 216 GLN A N 1
ATOM 1719 C CA . GLN A 1 216 ? 10.117 15.811 8.141 1.00 72.38 216 GLN A CA 1
ATOM 1720 C C . GLN A 1 216 ? 10.518 14.966 6.928 1.00 72.38 216 GLN A C 1
ATOM 1722 O O . GLN A 1 216 ? 11.454 15.333 6.216 1.00 72.38 216 GLN A O 1
ATOM 1727 N N . GLU A 1 217 ? 9.751 13.925 6.591 1.00 70.94 217 GLU A N 1
ATOM 1728 C CA . GLU A 1 217 ? 9.897 13.220 5.311 1.00 70.94 217 GLU A CA 1
ATOM 1729 C C . GLU A 1 217 ? 9.733 14.180 4.127 1.00 70.94 217 GLU A C 1
ATOM 1731 O O . GLU A 1 217 ? 10.578 14.215 3.228 1.00 70.94 217 GLU A O 1
ATOM 1736 N N . HIS A 1 218 ? 8.693 15.020 4.151 1.00 65.44 218 HIS A N 1
ATOM 1737 C CA . HIS A 1 218 ? 8.441 15.980 3.077 1.00 65.44 218 HIS A CA 1
ATOM 1738 C C . HIS A 1 218 ? 9.575 17.005 2.933 1.00 65.44 218 HIS A C 1
ATOM 1740 O O . HIS A 1 218 ? 10.008 17.325 1.821 1.00 65.44 218 HIS A O 1
ATOM 1746 N N . ARG A 1 219 ? 10.118 17.474 4.064 1.00 74.88 219 ARG A N 1
ATOM 1747 C CA . ARG A 1 219 ? 11.298 18.345 4.093 1.00 74.88 219 ARG A CA 1
ATOM 1748 C C . ARG A 1 219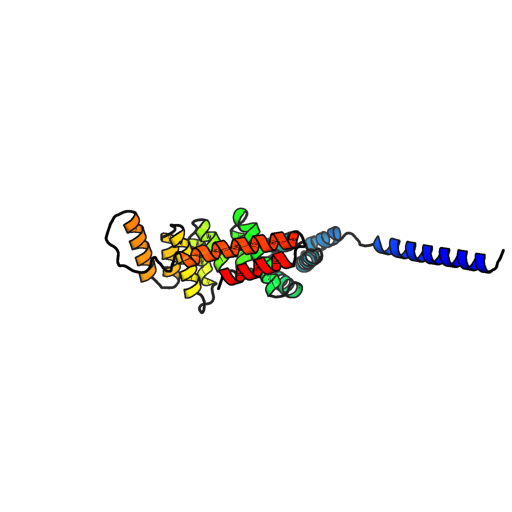 ? 12.529 17.650 3.505 1.00 74.88 219 ARG A C 1
ATOM 1750 O O . ARG A 1 219 ? 13.261 18.267 2.729 1.00 74.88 219 ARG A O 1
ATOM 1757 N N . GLY A 1 220 ? 12.740 16.377 3.834 1.00 72.19 220 GLY A N 1
ATOM 1758 C CA . GLY A 1 220 ? 13.846 15.578 3.312 1.00 72.19 220 GLY A CA 1
ATOM 1759 C C . GLY A 1 220 ? 13.778 15.387 1.797 1.00 72.19 220 GLY A C 1
ATOM 1760 O O . GLY A 1 220 ? 14.769 15.589 1.088 1.00 72.19 220 GLY A O 1
ATOM 1761 N N . GLU A 1 221 ? 12.592 15.091 1.271 1.00 68.94 221 GLU A N 1
ATOM 1762 C CA . GLU A 1 221 ? 12.354 14.972 -0.171 1.00 68.94 221 GLU A CA 1
ATOM 1763 C C . GLU A 1 221 ? 12.562 16.305 -0.905 1.00 68.94 221 GLU A C 1
ATOM 1765 O O . GLU A 1 221 ? 13.184 16.348 -1.974 1.00 68.94 221 GLU A O 1
ATOM 1770 N N . GLN A 1 222 ? 12.112 17.413 -0.313 1.00 75.44 222 GLN A N 1
ATOM 1771 C CA . GLN A 1 222 ? 12.313 18.745 -0.875 1.00 75.44 222 GLN A CA 1
ATOM 1772 C C . GLN A 1 222 ? 13.802 19.125 -0.899 1.00 75.44 222 GLN A C 1
ATOM 1774 O O . GLN A 1 222 ? 14.287 19.638 -1.911 1.00 75.44 222 GLN A O 1
ATOM 1779 N N . ALA A 1 223 ? 14.556 18.808 0.154 1.00 72.50 223 ALA A N 1
ATOM 1780 C CA . ALA A 1 223 ? 16.001 19.021 0.212 1.00 72.50 223 ALA A CA 1
ATOM 1781 C C . ALA A 1 223 ? 16.768 18.158 -0.811 1.00 72.50 223 ALA A C 1
ATOM 1783 O O . ALA A 1 223 ? 17.656 18.673 -1.499 1.00 72.50 223 ALA A O 1
ATOM 1784 N N . LEU A 1 224 ? 16.379 16.889 -1.007 1.00 69.19 224 LEU A N 1
ATOM 1785 C CA . LEU A 1 224 ? 16.935 16.025 -2.061 1.00 69.19 224 LEU A CA 1
ATOM 1786 C C . LEU A 1 224 ? 16.682 16.586 -3.459 1.00 69.19 224 LEU A C 1
ATOM 1788 O O . LEU A 1 224 ? 17.593 16.602 -4.288 1.00 69.19 224 LEU A O 1
ATOM 1792 N N . SER A 1 225 ? 15.470 17.087 -3.716 1.00 65.81 225 SER A N 1
ATOM 1793 C CA . SER A 1 225 ? 15.124 17.691 -5.010 1.00 65.81 225 SER A CA 1
ATOM 1794 C C . SER A 1 225 ? 15.958 18.942 -5.327 1.00 65.81 225 SER A C 1
ATOM 1796 O O . SER A 1 225 ? 16.176 19.266 -6.493 1.00 65.81 225 SER A O 1
ATOM 1798 N N . GLN A 1 226 ? 16.481 19.606 -4.291 1.00 76.44 226 GLN A N 1
ATOM 1799 C CA . GLN A 1 226 ? 17.351 20.782 -4.378 1.00 76.44 226 GLN A CA 1
ATOM 1800 C C . GLN A 1 226 ? 18.852 20.441 -4.320 1.00 76.44 226 GLN A C 1
ATOM 1802 O O . GLN A 1 226 ? 19.681 21.350 -4.326 1.00 76.44 226 GLN A O 1
ATOM 1807 N N . GLY A 1 227 ? 19.225 19.158 -4.248 1.00 64.69 227 GLY A N 1
ATOM 1808 C CA . GLY A 1 227 ? 20.624 18.723 -4.144 1.00 64.69 227 GLY A CA 1
ATOM 1809 C C . GLY A 1 227 ? 21.271 18.967 -2.774 1.00 64.69 227 GLY A C 1
ATOM 1810 O O . GLY A 1 227 ? 22.493 18.879 -2.651 1.00 64.69 227 GLY A O 1
ATOM 1811 N N . LYS A 1 228 ? 20.481 19.260 -1.735 1.00 74.12 228 LYS A N 1
ATOM 1812 C CA . LYS A 1 228 ? 20.954 19.502 -0.365 1.00 74.12 228 LYS A CA 1
ATOM 1813 C C . LYS A 1 228 ? 20.957 18.204 0.440 1.00 74.12 228 LYS A C 1
ATOM 1815 O O . LYS A 1 228 ? 20.068 17.945 1.247 1.00 74.12 228 LYS A O 1
ATOM 1820 N N . ILE A 1 229 ? 21.965 17.373 0.193 1.00 74.00 229 ILE A N 1
ATOM 1821 C CA . ILE A 1 229 ? 22.027 16.000 0.722 1.00 74.00 229 ILE A CA 1
ATOM 1822 C C . ILE A 1 229 ? 22.100 15.955 2.257 1.00 74.00 229 ILE A C 1
ATOM 1824 O O . ILE A 1 229 ? 21.403 15.149 2.864 1.00 74.00 229 ILE A O 1
ATOM 1828 N N . GLU A 1 230 ? 22.874 16.835 2.894 1.00 75.44 230 GLU A N 1
ATOM 1829 C CA . GLU A 1 230 ? 22.980 16.857 4.364 1.00 75.44 230 GLU A CA 1
ATOM 1830 C C . GLU A 1 230 ? 21.673 17.292 5.039 1.00 75.44 230 GLU A C 1
ATOM 1832 O O . GLU A 1 230 ? 21.264 16.711 6.038 1.00 75.44 230 GLU A O 1
ATOM 1837 N N . GLU A 1 231 ? 20.962 18.261 4.458 1.00 68.44 231 GLU A N 1
ATOM 1838 C CA . GLU A 1 231 ? 19.674 18.715 4.991 1.00 68.44 231 GLU A CA 1
ATOM 1839 C C . GLU A 1 231 ? 18.597 17.631 4.846 1.00 68.44 231 GLU A C 1
ATOM 1841 O O . GLU A 1 231 ? 17.791 17.428 5.752 1.00 68.44 231 GLU A O 1
ATOM 1846 N N . ALA A 1 232 ? 18.634 16.874 3.747 1.00 61.22 232 ALA A N 1
ATOM 1847 C CA . ALA A 1 232 ? 17.763 15.724 3.572 1.00 61.22 232 ALA A CA 1
ATOM 1848 C C . ALA A 1 232 ? 18.041 14.615 4.588 1.00 61.22 232 ALA A C 1
ATOM 1850 O O . ALA A 1 232 ? 17.113 14.052 5.160 1.00 61.22 232 ALA A O 1
ATOM 1851 N N . LYS A 1 233 ? 19.320 14.315 4.827 1.00 73.06 233 LYS A N 1
ATOM 1852 C CA . LYS A 1 233 ? 19.736 13.284 5.776 1.00 73.06 233 LYS A CA 1
ATOM 1853 C C . LYS A 1 233 ? 19.262 13.603 7.195 1.00 73.06 233 LYS A C 1
ATOM 1855 O O . LYS A 1 233 ? 18.679 12.737 7.836 1.00 73.06 233 LYS A O 1
ATOM 1860 N N . VAL A 1 234 ? 19.442 14.846 7.642 1.00 82.81 234 VAL A N 1
ATOM 1861 C CA . VAL A 1 234 ? 18.966 15.303 8.959 1.00 82.81 234 VAL A CA 1
ATOM 1862 C C . VAL A 1 234 ? 17.444 15.205 9.059 1.00 82.81 234 VAL A C 1
ATOM 1864 O O . VAL A 1 234 ? 16.934 14.687 10.047 1.00 82.81 234 VAL A O 1
ATOM 1867 N N . ALA A 1 235 ? 16.713 15.629 8.024 1.00 70.88 235 ALA A N 1
ATOM 1868 C CA . ALA A 1 235 ? 15.254 15.557 8.020 1.00 70.88 235 ALA A CA 1
ATOM 1869 C C . ALA A 1 235 ? 14.737 14.106 8.081 1.00 70.88 235 ALA A C 1
ATOM 1871 O O . ALA A 1 235 ? 13.811 13.813 8.830 1.00 70.88 235 ALA A O 1
ATOM 1872 N N . PHE A 1 236 ? 15.369 13.167 7.370 1.00 65.00 236 PHE A N 1
ATOM 1873 C CA . PHE A 1 236 ? 15.000 11.751 7.469 1.00 65.00 236 PHE A CA 1
ATOM 1874 C C . PHE A 1 236 ? 15.386 11.126 8.816 1.00 65.00 236 PHE A C 1
ATOM 1876 O O . PHE A 1 236 ? 14.623 10.324 9.344 1.00 65.00 236 PHE A O 1
ATOM 1883 N N . GLU A 1 237 ? 16.519 11.504 9.414 1.00 75.00 237 GLU A N 1
ATOM 1884 C CA . GLU A 1 237 ? 16.886 11.060 10.768 1.00 75.00 237 GLU A CA 1
ATOM 1885 C C . GLU A 1 237 ? 15.906 11.583 11.833 1.00 75.00 237 GLU A C 1
ATOM 1887 O O . GLU A 1 237 ? 15.590 10.872 12.788 1.00 75.00 237 GLU A O 1
ATOM 1892 N N . GLU A 1 238 ? 15.396 12.806 11.674 1.00 67.62 238 GLU A N 1
ATOM 1893 C CA . GLU A 1 238 ? 14.348 13.372 12.531 1.00 67.62 238 GLU A CA 1
ATOM 1894 C C . GLU A 1 238 ? 12.989 12.699 12.312 1.00 67.62 238 GLU A C 1
ATOM 1896 O O . GLU A 1 238 ? 12.277 12.466 13.287 1.00 67.62 238 GLU A O 1
ATOM 1901 N N . ALA A 1 239 ? 12.649 12.336 11.071 1.00 65.69 239 ALA A N 1
ATOM 1902 C CA . ALA A 1 239 ? 11.442 11.570 10.773 1.00 65.69 239 ALA A CA 1
ATOM 1903 C C . ALA A 1 239 ? 11.478 10.192 11.450 1.00 65.69 239 ALA A C 1
ATOM 1905 O O . ALA A 1 239 ? 10.539 9.831 12.149 1.00 65.69 239 ALA A O 1
ATOM 1906 N N . VAL A 1 240 ? 12.597 9.466 11.330 1.00 68.00 240 VAL A N 1
ATOM 1907 C CA . VAL A 1 240 ? 12.784 8.157 11.981 1.00 68.00 240 VAL A CA 1
ATOM 1908 C C . VAL A 1 240 ? 12.637 8.265 13.501 1.00 68.00 240 VAL A C 1
ATOM 1910 O O . VAL A 1 240 ? 11.916 7.475 14.094 1.00 68.00 240 VAL A O 1
ATOM 1913 N N . LYS A 1 241 ? 13.231 9.288 14.129 1.00 68.69 241 LYS A N 1
ATOM 1914 C CA . LYS A 1 241 ? 13.084 9.534 15.577 1.00 68.69 241 LYS A CA 1
ATOM 1915 C C . LYS A 1 241 ? 11.672 9.922 16.007 1.00 68.69 241 LYS A C 1
ATOM 1917 O O . LYS A 1 241 ? 11.355 9.793 17.181 1.00 68.69 241 LYS A O 1
ATOM 1922 N N . ALA A 1 242 ? 10.864 10.473 15.106 1.00 59.53 242 ALA A N 1
ATOM 1923 C CA . ALA A 1 242 ? 9.472 10.785 15.397 1.00 59.53 242 ALA A CA 1
ATOM 1924 C C . ALA A 1 242 ? 8.582 9.533 15.345 1.00 59.53 242 ALA A C 1
ATOM 1926 O O . ALA A 1 242 ? 7.499 9.558 15.918 1.00 59.53 242 ALA A O 1
ATOM 1927 N N . TYR A 1 243 ? 9.033 8.462 14.683 1.00 52.06 243 TYR A N 1
ATOM 1928 C CA . TYR A 1 243 ? 8.310 7.195 14.566 1.00 52.06 243 TYR A CA 1
ATOM 1929 C C . TYR A 1 243 ? 8.704 6.136 15.619 1.00 52.06 243 TYR A C 1
ATOM 1931 O O . TYR A 1 243 ? 7.958 5.166 15.781 1.00 52.06 243 TYR A O 1
ATOM 1939 N N . ASP A 1 244 ? 9.835 6.320 16.313 1.00 50.22 244 ASP A N 1
ATOM 1940 C CA . ASP A 1 244 ? 10.290 5.526 17.475 1.00 50.22 244 ASP A CA 1
ATOM 1941 C C . ASP A 1 244 ? 9.681 6.026 18.803 1.00 50.22 244 ASP A C 1
ATOM 1943 O O . ASP A 1 244 ? 9.312 5.165 19.639 1.00 50.22 244 ASP A O 1
#

pLDDT: mean 80.19, std 17.58, range [31.75, 96.88]

Foldseek 3Di:
DPVVVVVVVVVVVVVVVVVVVVVVVVPPPPDLVVVLVVCVVVLNLLVNLLSCVVVVNLVVSLVSLVVHDPVCNVVNLVSLCVNQNLVRSLVSLQVNLVVCLVPPLPSSLVSCVSSVVLLVNLLSCLVVLNLVSNLVSLVSDDPVCSQVSLQVSLLVSLVVVNLQSSLVSCVSNPNNVVSVVSVVVSVCVVPPDDDDDDDPPVSVLLVVLQVQLVVLCVQLVVCVVVVNNVSNVVSNVRSVVSND